Prot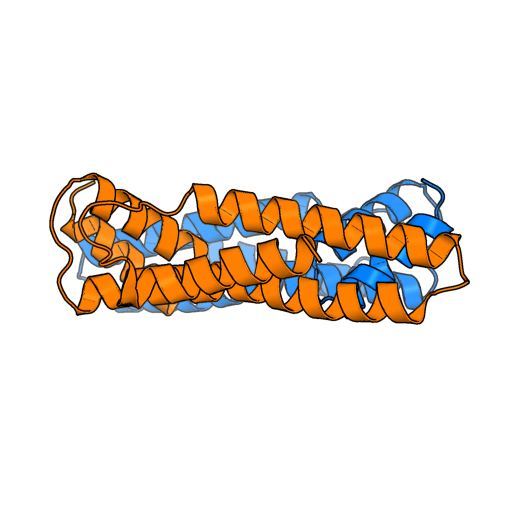ein AF-0000000074189944 (afdb_homodimer)

pLDDT: mean 78.41, std 18.71, range [34.94, 97.12]

Structure (mmCIF, N/CA/C/O backbone):
data_AF-0000000074189944-model_v1
#
loop_
_entity.id
_entity.type
_entity.pdbx_description
1 polymer '14-3-3 domain-containing protein'
#
loop_
_atom_site.group_PDB
_atom_site.id
_atom_site.type_symbol
_atom_site.label_atom_id
_atom_site.label_alt_id
_atom_site.label_comp_id
_atom_site.label_asym_id
_atom_site.label_entity_id
_atom_site.label_seq_id
_atom_site.pdbx_PDB_ins_code
_atom_site.Cartn_x
_atom_site.Cartn_y
_atom_site.Cartn_z
_atom_site.occupancy
_atom_site.B_iso_or_equiv
_atom_site.auth_seq_id
_atom_site.auth_comp_id
_atom_site.auth_asym_id
_atom_site.auth_atom_id
_atom_site.pdbx_PDB_model_num
ATOM 1 N N . MET A 1 1 ? -5.074 -16.016 -18.75 1 81 1 MET A N 1
ATOM 2 C CA . MET A 1 1 ? -4.105 -16.844 -18.047 1 81 1 MET A CA 1
ATOM 3 C C . MET A 1 1 ? -4.785 -18.062 -17.422 1 81 1 MET A C 1
ATOM 5 O O . MET A 1 1 ? -5.934 -17.984 -16.984 1 81 1 MET A O 1
ATOM 9 N N . ASP A 1 2 ? -4.086 -19.141 -17.578 1 89.44 2 ASP A N 1
ATOM 10 C CA . ASP A 1 2 ? -4.617 -20.375 -17.016 1 89.44 2 ASP A CA 1
ATOM 11 C C . ASP A 1 2 ? -4.648 -20.312 -15.492 1 89.44 2 ASP A C 1
ATOM 13 O O . ASP A 1 2 ? -3.855 -19.609 -14.875 1 89.44 2 ASP A O 1
ATOM 17 N N . LYS A 1 3 ? -5.664 -21.016 -14.938 1 91.19 3 LYS A N 1
ATOM 18 C CA . LYS A 1 3 ? -5.867 -21.047 -13.484 1 91.19 3 LYS A CA 1
ATOM 19 C C . LYS A 1 3 ? -4.582 -21.406 -12.758 1 91.19 3 LYS A C 1
ATOM 21 O O . LYS A 1 3 ? -4.219 -20.766 -11.766 1 91.19 3 LYS A O 1
ATOM 26 N N . ASN A 1 4 ? -3.879 -22.375 -13.258 1 91.06 4 ASN A N 1
ATOM 27 C CA . ASN A 1 4 ? -2.656 -22.828 -12.609 1 91.06 4 ASN A CA 1
ATOM 28 C C . ASN A 1 4 ? -1.574 -21.75 -12.625 1 91.06 4 ASN A C 1
ATOM 30 O O . ASN A 1 4 ? -0.845 -21.594 -11.648 1 91.06 4 ASN A O 1
ATOM 34 N N . GLU A 1 5 ? -1.488 -21.109 -13.688 1 92.88 5 GLU A N 1
ATOM 35 C CA . GLU A 1 5 ? -0.517 -20.016 -13.797 1 92.88 5 GLU A CA 1
ATOM 36 C C . GLU A 1 5 ? -0.848 -18.875 -12.836 1 92.88 5 GLU A C 1
ATOM 38 O O . GLU A 1 5 ? 0.048 -18.312 -12.211 1 92.88 5 GLU A O 1
ATOM 43 N N . LEU A 1 6 ? -2.125 -18.578 -12.688 1 94.06 6 LEU A N 1
ATOM 44 C CA . LEU A 1 6 ? -2.572 -17.516 -11.789 1 94.06 6 LEU A CA 1
ATOM 45 C C . LEU A 1 6 ? -2.27 -17.875 -10.344 1 94.06 6 LEU A C 1
ATOM 47 O O . LEU A 1 6 ? -1.829 -17.016 -9.57 1 94.06 6 LEU A O 1
ATOM 51 N N . VAL A 1 7 ? -2.461 -19.109 -10.023 1 94.38 7 VAL A N 1
ATOM 52 C CA . VAL A 1 7 ? -2.209 -19.547 -8.656 1 94.38 7 VAL A CA 1
ATOM 53 C C . VAL A 1 7 ? -0.709 -19.516 -8.375 1 94.38 7 VAL A C 1
ATOM 55 O O . VAL A 1 7 ? -0.287 -19.125 -7.285 1 94.38 7 VAL A O 1
ATOM 58 N N . GLN A 1 8 ? 0.097 -19.875 -9.328 1 94.81 8 GLN A N 1
ATOM 59 C CA . GLN A 1 8 ? 1.546 -19.828 -9.164 1 94.81 8 GLN A CA 1
ATOM 60 C C . GLN A 1 8 ? 2.037 -18.391 -9 1 94.81 8 GLN A C 1
ATOM 62 O O . GLN A 1 8 ? 2.92 -18.125 -8.18 1 94.81 8 GLN A O 1
ATOM 67 N N . LYS A 1 9 ? 1.465 -17.531 -9.75 1 95.69 9 LYS A N 1
ATOM 68 C CA . LYS A 1 9 ? 1.793 -16.109 -9.617 1 95.69 9 LYS A CA 1
ATOM 69 C C . LYS A 1 9 ? 1.406 -15.586 -8.242 1 95.69 9 LYS A C 1
ATOM 71 O O . LYS A 1 9 ? 2.139 -14.789 -7.645 1 95.69 9 LYS A O 1
ATOM 76 N N . ALA A 1 10 ? 0.268 -16.031 -7.762 1 96.31 10 ALA A N 1
ATOM 77 C CA . ALA A 1 10 ? -0.178 -15.633 -6.426 1 96.31 10 ALA A CA 1
ATOM 78 C C . ALA A 1 10 ? 0.797 -16.109 -5.355 1 96.31 10 ALA A C 1
ATOM 80 O O . ALA A 1 10 ? 1.09 -15.391 -4.402 1 96.31 10 ALA A O 1
ATOM 81 N N . LYS A 1 11 ? 1.276 -17.328 -5.527 1 96.5 11 LYS A N 1
ATOM 82 C CA . LYS A 1 11 ? 2.23 -17.875 -4.566 1 96.5 11 LYS A CA 1
ATOM 83 C C . LYS A 1 11 ? 3.541 -17.094 -4.59 1 96.5 11 LYS A C 1
ATOM 85 O O . LYS A 1 11 ? 4.152 -16.859 -3.543 1 96.5 11 LYS A O 1
ATOM 90 N N . LEU A 1 12 ? 3.986 -16.719 -5.805 1 96.25 12 LEU A N 1
ATOM 91 C CA . LEU A 1 12 ? 5.172 -15.883 -5.934 1 96.25 12 LEU A CA 1
ATOM 92 C C . LEU A 1 12 ? 4.957 -14.539 -5.25 1 96.25 12 LEU A C 1
ATOM 94 O O . LEU A 1 12 ? 5.836 -14.047 -4.535 1 96.25 12 LEU A O 1
ATOM 98 N N . ALA A 1 13 ? 3.816 -13.969 -5.422 1 97.06 13 ALA A N 1
ATOM 99 C CA . ALA A 1 13 ? 3.467 -12.703 -4.789 1 97.06 13 ALA A CA 1
ATOM 100 C C . ALA A 1 13 ? 3.445 -12.836 -3.268 1 97.06 13 ALA A C 1
ATOM 102 O O . ALA A 1 13 ? 3.803 -11.898 -2.551 1 97.06 13 ALA A O 1
ATOM 103 N N . GLU A 1 14 ? 2.988 -13.953 -2.781 1 96.56 14 GLU A N 1
ATOM 104 C CA . GLU A 1 14 ? 2.953 -14.195 -1.344 1 96.56 14 GLU A CA 1
ATOM 105 C C . GLU A 1 14 ? 4.359 -14.195 -0.748 1 96.56 14 GLU A C 1
ATOM 107 O O . GLU A 1 14 ? 4.594 -13.594 0.302 1 96.56 14 GLU A O 1
ATOM 112 N N . GLN A 1 15 ? 5.305 -14.836 -1.504 1 96.19 15 GLN A N 1
ATOM 113 C CA . GLN A 1 15 ? 6.691 -14.859 -1.052 1 96.19 15 GLN A CA 1
ATOM 114 C C . GLN A 1 15 ? 7.273 -13.445 -0.99 1 96.19 15 GLN A C 1
ATOM 116 O O . GLN A 1 15 ? 8.133 -13.164 -0.152 1 96.19 15 GLN A O 1
ATOM 121 N N . ALA A 1 16 ? 6.828 -12.633 -1.84 1 95.5 16 ALA A N 1
ATOM 122 C CA . ALA A 1 16 ? 7.309 -11.258 -1.91 1 95.5 16 ALA A CA 1
ATOM 123 C C . ALA A 1 16 ? 6.441 -10.328 -1.063 1 95.5 16 ALA A C 1
ATOM 125 O O . ALA A 1 16 ? 6.652 -9.117 -1.05 1 95.5 16 ALA A O 1
ATOM 126 N N . GLU A 1 17 ? 5.398 -10.805 -0.429 1 95.69 17 GLU A N 1
ATOM 127 C CA . GLU A 1 17 ? 4.484 -10.078 0.448 1 95.69 17 GLU A CA 1
ATOM 128 C C . GLU A 1 17 ? 3.76 -8.969 -0.305 1 95.69 17 GLU A C 1
ATOM 130 O O . GLU A 1 17 ? 3.602 -7.863 0.214 1 95.69 17 GLU A O 1
ATOM 135 N N . ARG A 1 18 ? 3.473 -9.312 -1.521 1 96 18 ARG A N 1
ATOM 136 C CA . ARG A 1 18 ? 2.67 -8.422 -2.35 1 96 18 ARG A CA 1
ATOM 137 C C . ARG A 1 18 ? 1.2 -8.828 -2.332 1 96 18 ARG A C 1
ATOM 139 O O . ARG A 1 18 ? 0.72 -9.484 -3.26 1 96 18 ARG A O 1
ATOM 146 N N . TYR A 1 19 ? 0.5 -8.305 -1.395 1 93.69 19 TYR A N 1
ATOM 147 C CA . TYR A 1 19 ? -0.831 -8.82 -1.098 1 93.69 19 TYR A CA 1
ATOM 148 C C . TYR A 1 19 ? -1.851 -8.32 -2.113 1 93.69 19 TYR A C 1
ATOM 150 O O . TYR A 1 19 ? -2.807 -9.031 -2.441 1 93.69 19 TYR A O 1
ATOM 158 N N . ASP A 1 20 ? -1.618 -7.141 -2.643 1 92.38 20 ASP A N 1
ATOM 159 C CA . ASP A 1 20 ? -2.508 -6.664 -3.695 1 92.38 20 ASP A CA 1
ATOM 160 C C . ASP A 1 20 ? -2.414 -7.547 -4.938 1 92.38 20 ASP A C 1
ATOM 162 O O . ASP A 1 20 ? -3.422 -7.801 -5.602 1 92.38 20 ASP A O 1
ATOM 166 N N . ASP A 1 21 ? -1.22 -8 -5.211 1 95.06 21 ASP A N 1
ATOM 167 C CA . ASP A 1 21 ? -1.013 -8.875 -6.363 1 95.06 21 ASP A CA 1
ATOM 168 C C . ASP A 1 21 ? -1.667 -10.234 -6.145 1 95.06 21 ASP A C 1
ATOM 170 O O . ASP A 1 21 ? -2.242 -10.812 -7.07 1 95.06 21 ASP A O 1
ATOM 174 N N . ILE A 1 22 ? -1.529 -10.68 -4.871 1 94.81 22 ILE A N 1
ATOM 175 C CA . ILE A 1 22 ? -2.182 -11.945 -4.543 1 94.81 22 ILE A CA 1
ATOM 176 C C . ILE A 1 22 ? -3.686 -11.828 -4.773 1 94.81 22 ILE A C 1
ATOM 178 O O . ILE A 1 22 ? -4.289 -12.672 -5.441 1 94.81 22 ILE A O 1
ATOM 182 N N . ALA A 1 23 ? -4.219 -10.766 -4.277 1 90.12 23 ALA A N 1
ATOM 183 C CA . ALA A 1 23 ? -5.66 -10.555 -4.375 1 90.12 23 ALA A CA 1
ATOM 184 C C . ALA A 1 23 ? -6.109 -10.492 -5.832 1 90.12 23 ALA A C 1
ATOM 186 O O . ALA A 1 23 ? -7.125 -11.094 -6.203 1 90.12 23 ALA A O 1
ATOM 187 N N . ALA A 1 24 ? -5.328 -9.766 -6.676 1 92.19 24 ALA A N 1
ATOM 188 C CA . ALA A 1 24 ? -5.68 -9.633 -8.086 1 92.19 24 ALA A CA 1
ATOM 189 C C . ALA A 1 24 ? -5.648 -10.992 -8.789 1 92.19 24 ALA A C 1
ATOM 191 O O . ALA A 1 24 ? -6.551 -11.32 -9.562 1 92.19 24 ALA A O 1
ATOM 192 N N . CYS A 1 25 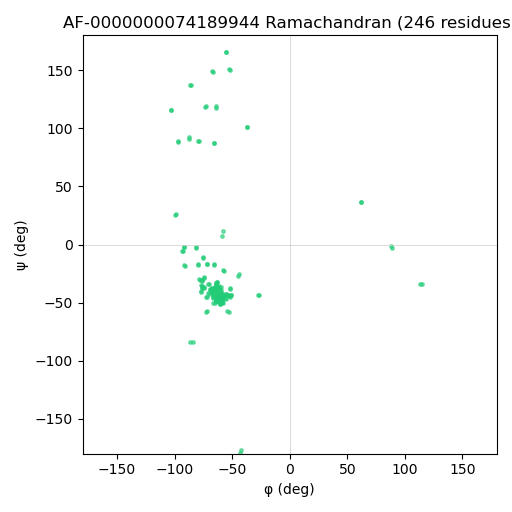? -4.594 -11.797 -8.531 1 93.12 25 CYS A N 1
ATOM 193 C CA . CYS A 1 25 ? -4.465 -13.117 -9.148 1 93.12 25 CYS A CA 1
ATOM 194 C C . CYS A 1 25 ? -5.602 -14.031 -8.719 1 93.12 25 CYS A C 1
ATOM 196 O O . CYS A 1 25 ? -6.234 -14.68 -9.555 1 93.12 25 CYS A O 1
ATOM 198 N N . MET A 1 26 ? -5.887 -14.016 -7.395 1 90.06 26 MET A N 1
ATOM 199 C CA . MET A 1 26 ? -6.887 -14.938 -6.859 1 90.06 26 MET A CA 1
ATOM 200 C C . MET A 1 26 ? -8.297 -14.484 -7.227 1 90.06 26 MET A C 1
ATOM 202 O O . MET A 1 26 ? -9.195 -15.312 -7.398 1 90.06 26 MET A O 1
ATOM 206 N N . LYS A 1 27 ? -8.445 -13.227 -7.387 1 86.94 27 LYS A N 1
ATOM 207 C CA . LYS A 1 27 ? -9.711 -12.727 -7.914 1 86.94 27 LYS A CA 1
ATOM 208 C C . LYS A 1 27 ? -9.969 -13.266 -9.32 1 86.94 27 LYS A C 1
ATOM 210 O O . LYS A 1 27 ? -11.086 -13.695 -9.633 1 86.94 27 LYS A O 1
ATOM 215 N N . SER A 1 28 ? -8.961 -13.188 -10.117 1 90.38 28 SER A N 1
ATOM 216 C CA . SER A 1 28 ? -9.07 -13.695 -11.484 1 90.38 28 SER A CA 1
ATOM 217 C C . SER A 1 28 ? -9.391 -15.188 -11.484 1 90.38 28 SER A C 1
ATOM 219 O O . SER A 1 28 ? -10.172 -15.656 -12.312 1 90.38 28 SER A O 1
ATOM 221 N N . VAL A 1 29 ? -8.797 -15.93 -10.578 1 89.56 29 VAL A N 1
ATOM 222 C CA . VAL A 1 29 ? -9.047 -17.359 -10.453 1 89.56 29 VAL A CA 1
ATOM 223 C C . VAL A 1 29 ? -10.523 -17.594 -10.117 1 89.56 29 VAL A C 1
ATOM 225 O O . VAL A 1 29 ? -11.172 -18.453 -10.711 1 89.56 29 VAL A O 1
ATOM 228 N N . THR A 1 30 ? -11.008 -16.906 -9.203 1 85.69 30 THR A N 1
ATOM 229 C CA . THR A 1 30 ? -12.391 -17.078 -8.773 1 85.69 30 THR A CA 1
ATOM 230 C C . THR A 1 30 ? -13.359 -16.719 -9.898 1 85.69 30 THR A C 1
ATOM 232 O O . THR A 1 30 ? -14.43 -17.312 -10.023 1 85.69 30 THR A O 1
ATOM 235 N N . GLU A 1 31 ? -12.969 -15.766 -10.703 1 83.94 31 GLU A N 1
ATOM 236 C CA . GLU A 1 31 ? -13.828 -15.312 -11.789 1 83.94 31 GLU A CA 1
ATOM 237 C C . GLU A 1 31 ? -13.914 -16.359 -12.898 1 83.94 31 GLU A C 1
ATOM 239 O O . GLU A 1 31 ? -14.836 -16.328 -13.711 1 83.94 31 GLU A O 1
ATOM 244 N N . GLN A 1 32 ? -13.023 -17.25 -12.883 1 84.56 32 GLN A N 1
ATOM 245 C CA . GLN A 1 32 ? -13.055 -18.312 -13.875 1 84.56 32 GLN A CA 1
ATOM 246 C C . GLN A 1 32 ? -14.031 -19.406 -13.469 1 84.56 32 GLN A C 1
ATOM 248 O O . GLN A 1 32 ? -14.344 -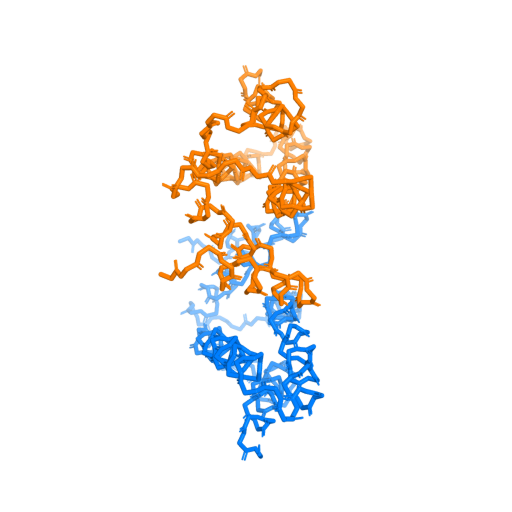20.297 -14.258 1 84.56 32 GLN A O 1
ATOM 253 N N . GLY A 1 33 ? -14.664 -19.344 -12.344 1 75.56 33 GLY A N 1
ATOM 254 C CA . GLY A 1 33 ? -15.773 -20.203 -11.961 1 75.56 33 GLY A CA 1
ATOM 255 C C . GLY A 1 33 ? -15.336 -21.484 -11.266 1 75.56 33 GLY A C 1
ATOM 256 O O . GLY A 1 33 ? -16.172 -22.312 -10.914 1 75.56 33 GLY A O 1
ATOM 257 N N . ALA A 1 34 ? -14.141 -21.781 -11.109 1 68.94 34 ALA A N 1
ATOM 258 C CA . ALA A 1 34 ? -13.742 -23.047 -10.492 1 68.94 34 ALA A CA 1
ATOM 259 C C . ALA A 1 34 ? -13.703 -22.922 -8.977 1 68.94 34 ALA A C 1
ATOM 261 O O . ALA A 1 34 ? -13.469 -21.844 -8.43 1 68.94 34 ALA A O 1
ATOM 262 N N . GLY A 1 35 ? -14.203 -23.922 -8.305 1 75.06 35 GLY A N 1
ATOM 263 C CA . GLY A 1 35 ? -14.008 -23.984 -6.863 1 75.06 35 GLY A CA 1
ATOM 264 C C . GLY A 1 35 ? -12.547 -23.859 -6.457 1 75.06 35 GLY A C 1
ATOM 265 O O . GLY A 1 35 ? -11.648 -24.125 -7.258 1 75.06 35 GLY A O 1
ATOM 266 N N . LEU A 1 36 ? -12.422 -23.312 -5.273 1 82.12 36 LEU A N 1
ATOM 267 C CA . LEU A 1 36 ? -11.062 -23.141 -4.777 1 82.12 36 LEU A CA 1
ATOM 268 C C . LEU A 1 36 ? -10.727 -24.203 -3.73 1 82.12 36 LEU A C 1
ATOM 270 O O . LEU A 1 36 ? -11.398 -24.297 -2.701 1 82.12 36 LEU A O 1
ATOM 274 N N . PRO A 1 37 ? -9.758 -25.047 -4.055 1 86.19 37 PRO A N 1
ATOM 275 C CA . PRO A 1 37 ? -9.266 -25.906 -2.98 1 86.19 37 PRO A CA 1
ATOM 276 C C . PRO A 1 37 ? -8.797 -25.125 -1.757 1 86.19 37 PRO A C 1
ATOM 278 O O . PRO A 1 37 ? -8.609 -23.906 -1.834 1 86.19 37 PRO A O 1
ATOM 281 N N . ASN A 1 38 ? -8.609 -25.828 -0.6 1 82.5 38 ASN A N 1
ATOM 282 C CA . ASN A 1 38 ? -8.305 -25.203 0.684 1 82.5 38 ASN A CA 1
ATOM 283 C C . ASN A 1 38 ? -7.09 -24.281 0.587 1 82.5 38 ASN A C 1
ATOM 285 O O . ASN A 1 38 ? -7.109 -23.172 1.104 1 82.5 38 ASN A O 1
ATOM 289 N N . GLU A 1 39 ? -6.047 -24.703 -0.08 1 86.5 39 GLU A N 1
ATOM 290 C CA . GLU A 1 39 ? -4.82 -23.922 -0.176 1 86.5 39 GLU A CA 1
ATOM 291 C C . GLU A 1 39 ? -5.059 -22.609 -0.922 1 86.5 39 GLU A C 1
ATOM 293 O O . GLU A 1 39 ? -4.527 -21.562 -0.541 1 86.5 39 GLU A O 1
ATOM 298 N N . GLU A 1 40 ? -5.902 -22.656 -1.922 1 85.5 40 GLU A N 1
ATOM 299 C CA . GLU A 1 40 ? -6.227 -21.469 -2.701 1 85.5 40 GLU A CA 1
ATOM 300 C C . GLU A 1 40 ? -7.156 -20.531 -1.928 1 85.5 40 GLU A C 1
ATOM 302 O O . GLU A 1 40 ? -7.031 -19.312 -2.012 1 85.5 40 GLU A O 1
ATOM 307 N N . ARG A 1 41 ? -8.031 -21.141 -1.204 1 82.44 41 ARG A N 1
ATOM 308 C CA . ARG A 1 41 ? -8.906 -20.344 -0.345 1 82.44 41 ARG A CA 1
ATOM 309 C C . ARG A 1 41 ? -8.102 -19.578 0.695 1 82.44 41 ARG A C 1
ATOM 311 O O . ARG A 1 41 ? -8.406 -18.422 0.989 1 82.44 41 ARG A O 1
ATOM 318 N N . ASN A 1 42 ? -7.168 -20.297 1.189 1 84.38 42 ASN A N 1
ATOM 319 C CA . ASN A 1 42 ? -6.309 -19.656 2.182 1 84.38 42 ASN A CA 1
ATOM 320 C C . ASN A 1 42 ? -5.527 -18.5 1.582 1 84.38 42 ASN A C 1
ATOM 322 O O . ASN A 1 42 ? -5.355 -17.453 2.229 1 84.38 42 ASN A O 1
ATOM 326 N N . LEU A 1 43 ? -5.062 -18.625 0.305 1 86.69 43 LEU A N 1
ATOM 327 C CA . LEU A 1 43 ? -4.332 -17.562 -0.377 1 86.69 43 LEU A CA 1
ATOM 328 C C . LEU A 1 43 ? -5.223 -16.328 -0.577 1 86.69 43 LEU A C 1
ATOM 330 O O . LEU A 1 43 ? -4.789 -15.203 -0.341 1 86.69 43 LEU A O 1
ATOM 334 N N . LEU A 1 44 ? -6.395 -16.625 -0.956 1 84.56 44 LEU A N 1
ATOM 335 C CA . LEU A 1 44 ? -7.352 -15.539 -1.155 1 84.56 44 LEU A CA 1
ATOM 336 C C . LEU A 1 44 ? -7.637 -14.812 0.157 1 84.56 44 LEU A C 1
ATOM 338 O O . LEU A 1 44 ? -7.625 -13.586 0.206 1 84.56 44 LEU A O 1
ATOM 342 N N . SER A 1 45 ? -7.805 -15.547 1.213 1 81.94 45 SER A N 1
ATOM 343 C CA . SER A 1 45 ? -8.102 -14.992 2.527 1 81.94 45 SER A CA 1
ATOM 344 C C . SER A 1 45 ? -6.938 -14.156 3.049 1 81.94 45 SER A C 1
ATOM 346 O O . SER A 1 45 ? -7.141 -13.055 3.568 1 81.94 45 SER A O 1
ATOM 348 N N . VAL A 1 46 ? -5.758 -14.68 2.895 1 85.94 46 VAL A N 1
ATOM 349 C CA . VAL A 1 46 ? -4.562 -13.984 3.363 1 85.94 46 VAL A CA 1
ATOM 350 C C . VAL A 1 46 ? -4.414 -12.656 2.621 1 85.94 46 VAL A C 1
ATOM 352 O O . VAL A 1 46 ? -4.109 -11.625 3.229 1 85.94 46 VAL A O 1
ATOM 355 N N . ALA A 1 47 ? -4.617 -12.688 1.352 1 88.31 47 ALA A N 1
ATOM 356 C CA . ALA A 1 47 ? -4.477 -11.477 0.539 1 88.31 47 ALA A CA 1
ATOM 357 C C . ALA A 1 47 ? -5.422 -10.383 1.016 1 88.31 47 ALA A C 1
ATOM 359 O O . ALA A 1 47 ? -4.996 -9.258 1.294 1 88.31 47 ALA A O 1
ATOM 360 N N . TYR A 1 48 ? -6.652 -10.719 1.187 1 82.38 48 TYR A N 1
ATOM 361 C CA . TYR A 1 48 ? -7.641 -9.688 1.499 1 82.38 48 TYR A CA 1
ATOM 362 C C . TYR A 1 48 ? -7.527 -9.25 2.953 1 82.38 48 TYR A C 1
ATOM 364 O O . TYR A 1 48 ? -7.77 -8.086 3.275 1 82.38 48 TYR A O 1
ATOM 372 N N . LYS A 1 49 ? -7.121 -10.117 3.871 1 82.12 49 LYS A N 1
ATOM 373 C CA . LYS A 1 49 ? -6.859 -9.734 5.258 1 82.12 49 LYS A CA 1
ATOM 374 C C . LYS A 1 49 ? -5.793 -8.648 5.332 1 82.12 49 LYS A C 1
ATOM 376 O O . LYS A 1 49 ? -5.957 -7.66 6.051 1 82.12 49 LYS A O 1
ATOM 381 N N . ASN A 1 50 ? -4.758 -8.836 4.57 1 85.25 50 ASN A N 1
ATOM 382 C CA . ASN A 1 50 ? -3.65 -7.883 4.605 1 85.25 50 ASN A CA 1
ATOM 383 C C . ASN A 1 50 ? -3.992 -6.598 3.857 1 85.25 50 ASN A C 1
ATOM 385 O O . ASN A 1 50 ? -3.625 -5.504 4.297 1 85.25 50 ASN A O 1
ATOM 389 N N . VAL A 1 51 ? -4.707 -6.75 2.799 1 86.06 51 VAL A N 1
ATOM 390 C CA . VAL A 1 51 ? -5.062 -5.586 1.991 1 86.06 51 VAL A CA 1
ATOM 391 C C . VAL A 1 51 ? -5.953 -4.648 2.801 1 86.06 51 VAL A C 1
ATOM 393 O O . VAL A 1 51 ? -5.809 -3.424 2.723 1 86.06 51 VAL A O 1
ATOM 396 N N . VAL A 1 52 ? -6.84 -5.219 3.621 1 81.19 52 VAL A N 1
ATOM 397 C CA . VAL A 1 52 ? -7.777 -4.387 4.367 1 81.19 52 VAL A CA 1
ATOM 398 C C . VAL A 1 52 ? -7.188 -4.039 5.73 1 81.19 52 VAL A C 1
ATOM 400 O O . VAL A 1 52 ? -7.633 -3.092 6.387 1 81.19 52 VAL A O 1
ATOM 403 N N . GLY A 1 53 ? -6.203 -4.785 6.109 1 84.25 53 GLY A N 1
ATOM 404 C CA . GLY A 1 53 ? -5.66 -4.637 7.449 1 84.25 53 GLY A CA 1
ATOM 405 C C . GLY A 1 53 ? -5.098 -3.252 7.715 1 84.25 53 GLY A C 1
ATOM 406 O O . GLY A 1 53 ? -5.391 -2.645 8.742 1 84.25 53 GLY A O 1
ATOM 407 N N . ALA A 1 54 ? -4.234 -2.771 6.816 1 87.19 54 ALA A N 1
ATOM 408 C CA . ALA A 1 54 ? -3.592 -1.475 7.02 1 87.19 54 ALA A CA 1
ATOM 409 C C . ALA A 1 54 ? -4.625 -0.352 7.059 1 87.19 54 ALA A C 1
ATOM 411 O O . ALA A 1 54 ? -4.621 0.471 7.977 1 87.19 54 ALA A O 1
ATOM 412 N N . PRO A 1 55 ? -5.527 -0.361 6.113 1 86.31 55 PRO A N 1
ATOM 413 C CA . PRO A 1 55 ? -6.566 0.67 6.184 1 86.31 55 PRO A CA 1
ATOM 414 C C . PRO A 1 55 ? -7.422 0.562 7.441 1 86.31 55 PRO A C 1
ATOM 416 O O . PRO A 1 55 ? -7.836 1.581 8 1 86.31 55 PRO A O 1
ATOM 419 N N . ARG A 1 56 ? -7.719 -0.602 7.895 1 83.12 56 ARG A N 1
ATOM 420 C CA . ARG A 1 56 ? -8.5 -0.785 9.109 1 83.12 56 ARG A CA 1
ATOM 421 C C . ARG A 1 56 ? -7.762 -0.221 10.32 1 83.12 56 ARG A C 1
ATOM 423 O O . ARG A 1 56 ? -8.359 0.44 11.172 1 83.12 56 ARG A O 1
ATOM 430 N N . SER A 1 57 ? -6.559 -0.54 10.367 1 87.06 57 SER A N 1
ATOM 431 C CA . SER A 1 57 ? -5.754 -0.013 11.461 1 87.06 57 SER A CA 1
ATOM 432 C C . SER A 1 57 ? -5.699 1.511 11.43 1 87.06 57 SER A C 1
ATOM 434 O O . SER A 1 57 ? -5.824 2.166 12.461 1 87.06 57 SER A O 1
ATOM 436 N N . SER A 1 58 ? -5.496 2.051 10.25 1 90.31 58 SER A N 1
ATOM 437 C CA . SER A 1 58 ? -5.488 3.5 10.094 1 90.31 58 SER A CA 1
ATOM 438 C C . SER A 1 58 ? -6.812 4.113 10.539 1 90.31 58 SER A C 1
ATOM 440 O O . SER A 1 58 ? -6.832 5.16 11.188 1 90.31 58 SER A O 1
ATOM 442 N N . TRP A 1 59 ? -7.875 3.473 10.188 1 87.88 59 TRP A N 1
ATOM 443 C CA . TRP A 1 59 ? -9.211 3.947 10.523 1 87.88 59 TRP A CA 1
ATOM 444 C C . TRP A 1 59 ? -9.383 4.039 12.039 1 87.88 59 TRP A C 1
ATOM 446 O O . TRP A 1 59 ? -9.906 5.035 12.547 1 87.88 59 TRP A O 1
ATOM 456 N N . ARG A 1 60 ? -8.945 3.047 12.734 1 87.75 60 ARG A N 1
ATOM 457 C CA . ARG A 1 60 ? -9.07 3.027 14.188 1 87.75 60 ARG A CA 1
ATOM 458 C C . ARG A 1 60 ? -8.258 4.156 14.82 1 87.75 60 ARG A C 1
ATOM 460 O O . ARG A 1 60 ? -8.75 4.848 15.719 1 87.75 60 ARG A O 1
ATOM 467 N N . VAL A 1 61 ? -7.074 4.359 14.344 1 92.75 61 VAL A N 1
ATOM 468 C CA . VAL A 1 61 ? -6.199 5.395 14.883 1 92.75 61 VAL A CA 1
ATOM 469 C C . VAL A 1 61 ? -6.82 6.77 14.641 1 92.75 61 VAL A C 1
ATOM 471 O O . VAL A 1 61 ? -6.949 7.57 15.57 1 92.75 61 VAL A O 1
ATOM 474 N N . VAL A 1 62 ? -7.277 7.023 13.438 1 93 62 VAL A N 1
ATOM 475 C CA . VAL A 1 62 ? -7.816 8.328 13.07 1 93 62 VAL A CA 1
ATOM 476 C C . VAL A 1 62 ? -9.125 8.578 13.82 1 93 62 VAL A C 1
ATOM 478 O O . VAL A 1 62 ? -9.414 9.711 14.219 1 93 62 VAL A O 1
ATOM 481 N N . SER A 1 63 ? -9.883 7.539 13.969 1 87.81 63 SER A N 1
ATOM 482 C CA . SER A 1 63 ? -11.125 7.66 14.727 1 87.81 63 SER A CA 1
ATOM 483 C C . SER A 1 63 ? -10.859 8.094 16.156 1 87.81 63 SER A C 1
ATOM 485 O O . SER A 1 63 ? -11.562 8.945 16.703 1 87.81 63 SER A O 1
ATOM 487 N N . ARG A 1 64 ? -9.828 7.527 16.734 1 92.56 64 ARG A N 1
ATOM 488 C CA . ARG A 1 64 ? -9.453 7.902 18.094 1 92.56 64 ARG A CA 1
ATOM 489 C C . ARG A 1 64 ? -9 9.359 18.156 1 92.56 64 ARG A C 1
ATOM 491 O O . ARG A 1 64 ? -9.383 10.094 19.062 1 92.56 64 ARG A O 1
ATOM 498 N N . ILE A 1 65 ? -8.273 9.859 17.219 1 95.31 65 ILE A N 1
ATOM 499 C CA . ILE A 1 65 ? -7.789 11.234 17.156 1 95.31 65 ILE A CA 1
ATOM 500 C C . ILE A 1 65 ? -8.969 12.188 16.969 1 95.31 65 ILE A C 1
ATOM 502 O O . ILE A 1 65 ? -9.031 13.242 17.609 1 95.31 65 ILE A O 1
ATOM 506 N N . GLU A 1 66 ? -9.859 11.828 16.062 1 92.69 66 GLU A N 1
ATOM 507 C CA . GLU A 1 66 ? -11.055 12.633 15.812 1 92.69 66 GLU A CA 1
ATOM 508 C C . GLU A 1 66 ? -11.844 12.859 17.094 1 92.69 66 GLU A C 1
ATOM 510 O O . GLU A 1 66 ? -12.297 13.969 17.375 1 92.69 66 GLU A O 1
ATOM 515 N N . GLN A 1 67 ? -11.961 11.805 17.875 1 91.88 67 GLN A N 1
ATOM 516 C CA . GLN A 1 67 ? -12.719 11.867 19.109 1 91.88 67 GLN A CA 1
ATOM 517 C C . GLN A 1 67 ? -11.992 12.711 20.156 1 91.88 67 GLN A C 1
ATOM 519 O O . GLN A 1 67 ? -12.625 13.438 20.922 1 91.88 67 GLN A O 1
ATOM 524 N N . LYS A 1 68 ? -10.664 12.688 20.188 1 93.62 68 LYS A N 1
ATOM 525 C CA . LYS A 1 68 ? -9.859 13.398 21.188 1 93.62 68 LYS A CA 1
ATOM 526 C C . LYS A 1 68 ? -9.734 14.875 20.828 1 93.62 68 LYS A C 1
ATOM 528 O O . LYS A 1 68 ? -9.352 15.688 21.688 1 93.62 68 LYS A O 1
ATOM 533 N N . THR A 1 69 ? -10.008 15.234 19.625 1 91.5 69 THR A N 1
ATOM 534 C CA . THR A 1 69 ? -9.836 16.609 19.203 1 91.5 69 THR A CA 1
ATOM 535 C C . THR A 1 69 ? -11.164 17.359 19.219 1 91.5 69 THR A C 1
ATOM 537 O O . THR A 1 69 ? -11.336 18.359 18.531 1 91.5 69 THR A O 1
ATOM 540 N N . GLU A 1 70 ? -12 16.828 20.078 1 84.94 70 GLU A N 1
ATOM 541 C CA . GLU A 1 70 ? -13.258 17.547 20.266 1 84.94 70 GLU A CA 1
ATOM 542 C C . GLU A 1 70 ? -13.023 18.938 20.859 1 84.94 70 GLU A C 1
ATOM 544 O O . GLU A 1 70 ? -12.344 19.078 21.875 1 84.94 70 GLU A O 1
ATOM 549 N N . GLY A 1 71 ? -13.344 19.922 20.188 1 88.38 71 GLY A N 1
ATOM 550 C CA . GLY A 1 71 ? -13.109 21.281 20.641 1 88.38 71 GLY A CA 1
ATOM 551 C C . GLY A 1 71 ? -12.125 22.031 19.766 1 88.38 71 GLY A C 1
ATOM 552 O O . GLY A 1 71 ? -12.102 23.266 19.75 1 88.38 71 GLY A O 1
ATOM 553 N N . ALA A 1 72 ? -11.117 21.328 19.219 1 89 72 ALA A N 1
ATOM 554 C CA . ALA A 1 72 ? -10.211 21.906 18.234 1 89 72 ALA A CA 1
ATOM 555 C C . ALA A 1 72 ? -10.758 21.75 16.812 1 89 72 ALA A C 1
ATOM 557 O O . ALA A 1 72 ? -10.453 20.766 16.141 1 89 72 ALA A O 1
ATOM 558 N N . GLU A 1 73 ? -11.461 22.703 16.422 1 90.31 73 GLU A N 1
ATOM 559 C CA . GLU A 1 73 ? -12.305 22.594 15.227 1 90.31 73 GLU A CA 1
ATOM 560 C C . GLU A 1 73 ? -11.477 22.234 14 1 90.31 73 GLU A C 1
ATOM 562 O O . GLU A 1 73 ? -11.805 21.281 13.289 1 90.31 73 GLU A O 1
ATOM 567 N N . GLU A 1 74 ? -10.344 22.969 13.836 1 90.19 74 GLU A N 1
ATOM 568 C CA . GLU A 1 74 ? -9.555 22.734 12.633 1 90.19 74 GLU A CA 1
ATOM 569 C C . GLU A 1 74 ? -8.945 21.344 12.617 1 90.19 74 GLU A C 1
ATOM 571 O O . GLU A 1 74 ? -9.016 20.641 11.609 1 90.19 74 GLU A O 1
ATOM 576 N N . LYS A 1 75 ? -8.414 20.922 13.781 1 90.5 75 LYS A N 1
ATOM 577 C CA . LYS A 1 75 ? -7.805 19.594 13.898 1 90.5 75 LYS A CA 1
ATOM 578 C C . LYS A 1 75 ? -8.859 18.5 13.781 1 90.5 75 LYS A C 1
ATOM 580 O O . LYS A 1 75 ? -8.609 17.453 13.172 1 90.5 75 LYS A O 1
ATOM 585 N N . GLN A 1 76 ? -9.992 18.719 14.344 1 94.06 76 GLN A N 1
ATOM 586 C CA . GLN A 1 76 ? -11.062 17.734 14.289 1 94.06 76 GLN A CA 1
ATOM 587 C C . GLN A 1 76 ? -11.57 17.562 12.859 1 94.06 76 GLN A C 1
ATOM 589 O O . GLN A 1 76 ? -11.852 16.438 12.43 1 94.06 76 GLN A O 1
ATOM 594 N N . GLN A 1 77 ? -11.711 18.609 12.164 1 93.81 77 GLN A N 1
ATOM 595 C CA . GLN A 1 77 ? -12.164 18.547 10.773 1 93.81 77 GLN A CA 1
ATOM 596 C C . GLN A 1 77 ? -11.18 17.781 9.906 1 93.81 77 GLN A C 1
ATOM 598 O O . GLN A 1 77 ? -11.586 17 9.039 1 93.81 77 GLN A O 1
ATOM 603 N N . MET A 1 78 ? -9.898 17.938 10.164 1 93.38 78 MET A N 1
ATOM 604 C CA . MET A 1 78 ? -8.867 17.234 9.414 1 93.38 78 MET A CA 1
ATOM 605 C C . MET A 1 78 ? -8.938 15.727 9.672 1 93.38 78 MET A C 1
ATOM 607 O O . MET A 1 78 ? -8.82 14.922 8.75 1 93.38 78 MET A O 1
ATOM 611 N N . ALA A 1 79 ? -9.141 15.414 10.922 1 94.19 79 ALA A N 1
ATOM 612 C CA . ALA A 1 79 ? -9.258 14.008 11.297 1 94.19 79 ALA A CA 1
ATOM 613 C C . ALA A 1 79 ? -10.508 13.383 10.68 1 94.19 79 ALA A C 1
ATOM 615 O O . ALA A 1 79 ? -10.469 12.25 10.195 1 94.19 79 ALA A O 1
ATOM 616 N N . GLN A 1 80 ? -11.586 14.102 10.656 1 92.5 80 GLN A N 1
ATOM 617 C CA . GLN A 1 80 ? -12.836 13.625 10.062 1 92.5 80 GLN A CA 1
ATOM 618 C C . GLN A 1 80 ? -12.672 13.367 8.57 1 92.5 80 GLN A C 1
ATOM 620 O O . GLN A 1 80 ? -13.125 12.336 8.062 1 92.5 80 GLN A O 1
ATOM 625 N N . GLU A 1 81 ? -12.078 14.258 7.926 1 93.25 81 GLU A N 1
ATOM 626 C CA . GLU A 1 81 ? -11.844 14.102 6.492 1 93.25 81 GLU A CA 1
ATOM 627 C C . GLU A 1 81 ? -10.969 12.883 6.211 1 93.25 81 GLU A C 1
ATOM 629 O O . GLU A 1 81 ? -11.219 12.141 5.258 1 93.25 81 GLU A O 1
ATOM 634 N N . SER A 1 82 ? -9.977 12.781 7.016 1 93.38 82 SER A N 1
ATOM 635 C CA . SER A 1 82 ? -9.094 11.625 6.863 1 93.38 82 SER A CA 1
ATOM 636 C C . SER A 1 82 ? -9.844 10.32 7.094 1 93.38 82 SER A C 1
ATOM 638 O O . SER A 1 82 ? -9.688 9.367 6.332 1 93.38 82 SER A O 1
ATOM 640 N N . ARG A 1 83 ? -10.641 10.281 8.148 1 88.94 83 ARG A N 1
ATOM 641 C CA . ARG A 1 83 ? -11.438 9.102 8.453 1 88.94 83 ARG A CA 1
ATOM 642 C C . ARG A 1 83 ? -12.359 8.742 7.293 1 88.94 83 ARG A C 1
ATOM 644 O O . ARG A 1 83 ? -12.453 7.574 6.91 1 88.94 83 ARG A O 1
ATOM 651 N N . GLU A 1 84 ? -13.016 9.711 6.711 1 87.25 84 GLU A N 1
ATOM 652 C CA . GLU A 1 84 ? -13.938 9.5 5.602 1 87.25 84 GLU A CA 1
ATOM 653 C C . GLU A 1 84 ? -13.211 8.969 4.371 1 87.25 84 GLU A C 1
ATOM 655 O O . GLU A 1 84 ? -13.727 8.109 3.658 1 87.25 84 GLU A O 1
ATOM 660 N N . ASN A 1 85 ? -12.023 9.477 4.148 1 89.94 85 ASN A N 1
ATOM 661 C CA . ASN A 1 85 ? -11.227 9 3.018 1 89.94 85 ASN A CA 1
ATOM 662 C C . ASN A 1 85 ? -10.828 7.539 3.188 1 89.94 85 ASN A C 1
ATOM 664 O O . ASN A 1 85 ? -10.898 6.758 2.238 1 89.94 85 ASN A O 1
ATOM 668 N N . ILE A 1 86 ? -10.438 7.238 4.363 1 87.94 86 ILE A N 1
ATOM 669 C CA . ILE A 1 86 ? -10.039 5.863 4.648 1 87.94 86 ILE A CA 1
ATOM 670 C C . ILE A 1 86 ? -11.242 4.934 4.504 1 87.94 86 ILE A C 1
ATOM 672 O O . ILE A 1 86 ? -11.117 3.83 3.971 1 87.94 86 ILE A O 1
ATOM 676 N N . GLU A 1 87 ? -12.383 5.379 4.922 1 82.69 87 GLU A N 1
ATOM 677 C CA . GLU A 1 87 ? -13.609 4.59 4.793 1 82.69 87 GLU A CA 1
ATOM 678 C C . GLU A 1 87 ? -13.945 4.336 3.326 1 82.69 87 GLU A C 1
ATOM 680 O O . GLU A 1 87 ? -14.359 3.232 2.961 1 82.69 87 GLU A O 1
ATOM 685 N N . THR A 1 88 ? -13.82 5.367 2.578 1 84.94 88 THR A N 1
ATOM 686 C CA . THR A 1 88 ? -14.062 5.215 1.149 1 84.94 88 THR A CA 1
ATOM 687 C C . THR A 1 88 ? -13.117 4.18 0.546 1 84.94 88 THR A C 1
ATOM 689 O O . THR A 1 88 ? -13.531 3.334 -0.246 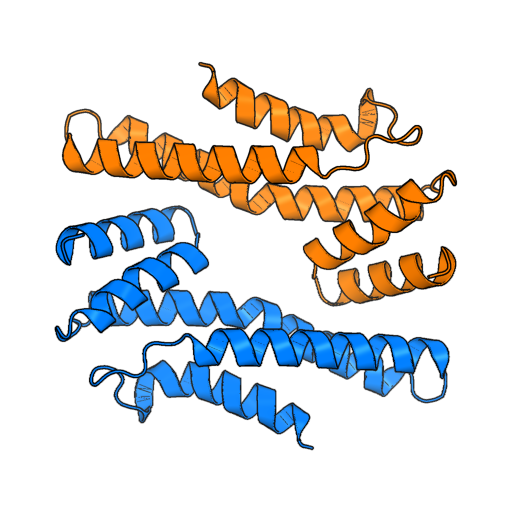1 84.94 88 THR A O 1
ATOM 692 N N . ASP A 1 89 ? -11.812 4.277 0.912 1 83.44 89 ASP A N 1
ATOM 693 C CA . ASP A 1 89 ? -10.836 3.295 0.45 1 83.44 89 ASP A CA 1
ATOM 694 C C . ASP A 1 89 ? -11.273 1.878 0.821 1 83.44 89 ASP A C 1
ATOM 696 O O . ASP A 1 89 ? -11.188 0.963 -0 1 83.44 89 ASP A O 1
ATOM 700 N N . LEU A 1 90 ? -11.688 1.702 2.061 1 80.5 90 LEU A N 1
ATOM 701 C CA . LEU A 1 90 ? -12.094 0.394 2.561 1 80.5 90 LEU A CA 1
ATOM 702 C C . LEU A 1 90 ? -13.312 -0.125 1.796 1 80.5 90 LEU A C 1
ATOM 704 O O . LEU A 1 90 ? -13.367 -1.306 1.444 1 80.5 90 LEU A O 1
ATOM 708 N N . ARG A 1 91 ? -14.242 0.743 1.564 1 76.5 91 ARG A N 1
ATOM 709 C CA . ARG A 1 91 ? -15.43 0.354 0.812 1 76.5 91 ARG A CA 1
ATOM 710 C C . ARG A 1 91 ? -15.062 -0.096 -0.598 1 76.5 91 ARG A C 1
ATOM 712 O O . ARG A 1 91 ? -15.586 -1.097 -1.093 1 76.5 91 ARG A O 1
ATOM 719 N N . ASP A 1 92 ? -14.148 0.614 -1.22 1 80.94 92 ASP A N 1
ATOM 720 C CA . ASP A 1 92 ? -13.719 0.273 -2.572 1 80.94 92 ASP A CA 1
ATOM 721 C C . ASP A 1 92 ? -13.008 -1.079 -2.602 1 80.94 92 ASP A C 1
ATOM 723 O O . ASP A 1 92 ? -13.164 -1.847 -3.553 1 80.94 92 ASP A O 1
ATOM 727 N N . LEU A 1 93 ? -12.211 -1.34 -1.594 1 76.69 93 LEU A N 1
ATOM 728 C CA . LEU A 1 93 ? -11.492 -2.607 -1.491 1 76.69 93 LEU A CA 1
ATOM 729 C C . LEU A 1 93 ? -12.469 -3.77 -1.342 1 76.69 93 LEU A C 1
ATOM 731 O O . LEU A 1 93 ? -12.25 -4.844 -1.906 1 76.69 93 LEU A O 1
ATOM 735 N N . CYS A 1 94 ? -13.555 -3.564 -0.661 1 70.19 94 CYS A N 1
ATOM 736 C CA . CYS A 1 94 ? -14.547 -4.613 -0.413 1 70.19 94 CYS A CA 1
ATOM 737 C C . CYS A 1 94 ? -15.391 -4.863 -1.652 1 70.19 94 CYS A C 1
ATOM 739 O O . CYS A 1 94 ? -15.828 -5.992 -1.892 1 70.19 94 CYS A O 1
ATOM 741 N N . ASN A 1 95 ? -15.648 -3.834 -2.342 1 72.06 95 ASN A N 1
ATOM 742 C CA . ASN A 1 95 ? -16.453 -3.982 -3.549 1 72.06 95 ASN A CA 1
ATOM 743 C C . ASN A 1 95 ? -15.727 -4.805 -4.609 1 72.06 95 ASN A C 1
ATOM 745 O O . ASN A 1 95 ? -16.359 -5.379 -5.496 1 72.06 95 ASN A O 1
ATOM 749 N N . ASP A 1 96 ? -14.477 -4.996 -4.551 1 70.81 96 ASP A N 1
ATOM 750 C CA . ASP A 1 96 ? -13.672 -5.715 -5.535 1 70.81 96 ASP A CA 1
ATOM 751 C C . ASP A 1 96 ? -13.523 -7.188 -5.152 1 70.81 96 ASP A C 1
ATOM 753 O O . ASP A 1 96 ? -12.984 -7.98 -5.922 1 70.81 96 ASP A O 1
ATOM 757 N N . VAL A 1 97 ? -13.992 -7.539 -4.035 1 68.19 97 VAL A N 1
ATOM 758 C CA . VAL A 1 97 ? -13.859 -8.922 -3.584 1 68.19 97 VAL A CA 1
ATOM 759 C C . VAL A 1 97 ? -14.805 -9.82 -4.375 1 68.19 97 VAL A C 1
ATOM 761 O O . VAL A 1 97 ? -16 -9.516 -4.5 1 68.19 97 VAL A O 1
ATOM 764 N N . PRO A 1 98 ? -14.203 -10.797 -5.098 1 62.56 98 PRO A N 1
ATOM 765 C CA . PRO A 1 98 ? -15.07 -11.695 -5.871 1 62.56 98 PRO A CA 1
ATOM 766 C C . PRO A 1 98 ? -15.953 -12.57 -4.988 1 62.56 98 PRO A C 1
ATOM 768 O O . PRO A 1 98 ? -15.453 -13.242 -4.078 1 62.56 98 PRO A O 1
ATOM 771 N N . PHE A 1 99 ? -17.141 -12.18 -4.555 1 55.53 99 PHE A N 1
ATOM 772 C CA . PHE A 1 99 ? -18.094 -12.938 -3.74 1 55.53 99 PHE A CA 1
ATOM 773 C C . PHE A 1 99 ? -18.484 -14.227 -4.438 1 55.53 99 PHE A C 1
ATOM 775 O O . PHE A 1 99 ? -19.234 -15.039 -3.877 1 55.53 99 PHE A O 1
ATOM 782 N N . GLY A 1 100 ? -17.938 -14.578 -5.43 1 50.16 100 GLY A N 1
ATOM 783 C CA . GLY A 1 100 ? -18.516 -15.773 -6.023 1 50.16 100 GLY A CA 1
ATOM 784 C C . GLY A 1 100 ? -18.875 -16.828 -5.004 1 50.16 100 GLY A C 1
ATOM 785 O O . GLY A 1 100 ? -18.781 -16.609 -3.797 1 50.16 100 GLY A O 1
ATOM 786 N N . LYS A 1 101 ? -19.422 -18.141 -5.59 1 49.16 101 LYS A N 1
ATOM 787 C CA . LYS A 1 101 ? -19.859 -19.375 -4.941 1 49.16 101 LYS A CA 1
ATOM 788 C C . LYS A 1 101 ? -18.859 -19.797 -3.855 1 49.16 101 LYS A C 1
ATOM 790 O O . LYS A 1 101 ? -19.109 -20.75 -3.125 1 49.16 101 LYS A O 1
ATOM 795 N N . VAL A 1 102 ? -17.781 -19.438 -4.039 1 47.19 102 VAL A N 1
ATOM 796 C CA . VAL A 1 102 ? -16.781 -20.109 -3.217 1 47.19 102 VAL A CA 1
ATOM 797 C C . VAL A 1 102 ? -16.922 -19.688 -1.76 1 47.19 102 VAL A C 1
ATOM 799 O O . VAL A 1 102 ? -16.5 -20.391 -0.847 1 47.19 102 VAL A O 1
ATOM 802 N N . PHE A 1 103 ? -17.141 -18.344 -1.601 1 46.12 103 PHE A N 1
ATOM 803 C CA . PHE A 1 103 ? -17 -17.953 -0.201 1 46.12 103 PHE A CA 1
ATOM 804 C C . PHE A 1 103 ? -18.25 -18.312 0.589 1 46.12 103 PHE A C 1
ATOM 806 O O . PHE A 1 103 ? -19.375 -17.984 0.182 1 46.12 103 PHE A O 1
ATOM 813 N N . ASP A 1 104 ? -18.25 -19.438 1.071 1 43.78 104 ASP A N 1
ATOM 814 C CA . ASP A 1 104 ? -19.219 -19.578 2.146 1 43.78 104 ASP A CA 1
ATOM 815 C C . ASP A 1 104 ? -19.297 -18.312 2.986 1 43.78 104 ASP A C 1
ATOM 817 O O . ASP A 1 104 ? -18.297 -17.844 3.502 1 43.78 104 ASP A O 1
ATOM 821 N N . PRO A 1 105 ? -20.25 -17.484 2.809 1 42.12 105 PRO A N 1
ATOM 822 C CA . PRO A 1 105 ? -20.484 -16.266 3.582 1 42.12 105 PRO A CA 1
ATOM 823 C C . PRO A 1 105 ? -19.938 -16.344 5.004 1 42.12 105 PRO A C 1
ATOM 825 O O . PRO A 1 105 ? -19.516 -15.336 5.562 1 42.12 105 PRO A O 1
ATOM 828 N N . GLN A 1 106 ? -20.125 -17.422 5.707 1 42.34 106 GLN A N 1
ATOM 829 C CA . GLN A 1 106 ? -19.766 -17.547 7.117 1 42.34 106 GLN A CA 1
ATOM 830 C C . GLN A 1 106 ? -18.266 -17.406 7.316 1 42.34 106 GLN A C 1
ATOM 832 O O . GLN A 1 106 ? -17.812 -16.844 8.32 1 42.34 106 GLN A O 1
ATOM 837 N N . SER A 1 107 ? -17.438 -18.031 6.609 1 43.66 107 SER A N 1
ATOM 838 C CA . SER A 1 107 ? -16.016 -18.172 6.953 1 43.66 107 SER A CA 1
ATOM 839 C C . SER A 1 107 ? -15.211 -16.969 6.488 1 43.66 107 SER A C 1
ATOM 841 O O . SER A 1 107 ? -14.445 -16.391 7.262 1 43.66 107 SER A O 1
ATOM 843 N N . LEU A 1 108 ? -14.781 -16.906 5.277 1 45.31 108 LEU A N 1
ATOM 844 C CA . LEU A 1 108 ? -13.703 -16.016 4.844 1 45.31 108 LEU A CA 1
ATOM 845 C C . LEU A 1 108 ? -14.172 -14.562 4.816 1 45.31 108 LEU A C 1
ATOM 847 O O . LEU A 1 108 ? -13.469 -13.672 5.301 1 45.31 108 LEU A O 1
ATOM 851 N N . PHE A 1 109 ? -15.25 -14.391 4.016 1 44.19 109 PHE A N 1
ATOM 852 C CA . PHE A 1 109 ? -15.789 -13.062 3.752 1 44.19 109 PHE A CA 1
ATOM 853 C C . PHE A 1 109 ? -16.219 -12.383 5.047 1 44.19 109 PHE A C 1
ATOM 855 O O . PHE A 1 109 ? -16.125 -11.156 5.176 1 44.19 109 PHE A O 1
ATOM 862 N N . LEU A 1 110 ? -16.719 -13.242 5.832 1 45.78 110 LEU A N 1
ATOM 863 C CA . LEU A 1 110 ? -17.156 -12.703 7.117 1 45.78 110 LEU A CA 1
ATOM 864 C C . LEU A 1 110 ? -16.047 -11.898 7.781 1 45.78 110 LEU A C 1
ATOM 866 O O . LEU A 1 110 ? -16.297 -10.828 8.344 1 45.78 110 LEU A O 1
ATOM 870 N N . ASN A 1 111 ? -14.891 -12.469 7.742 1 46.69 111 ASN A N 1
ATOM 871 C CA . ASN A 1 111 ? -13.836 -11.656 8.352 1 46.69 111 ASN A CA 1
ATOM 872 C C . ASN A 1 111 ? -13.609 -10.359 7.582 1 46.69 111 ASN A C 1
ATOM 874 O O . ASN A 1 111 ? -13.398 -9.305 8.18 1 46.69 111 ASN A O 1
ATOM 878 N N . LEU A 1 112 ? -13.656 -10.539 6.246 1 47 112 LEU A N 1
ATOM 879 C CA . LEU A 1 112 ? -13.523 -9.328 5.438 1 47 112 LEU A CA 1
ATOM 880 C C . LEU A 1 112 ? -14.727 -8.414 5.633 1 47 112 LEU A C 1
ATOM 882 O O . LEU A 1 112 ? -14.57 -7.191 5.723 1 47 112 LEU A O 1
ATOM 886 N N . THR A 1 113 ? -15.891 -9.031 5.484 1 46.03 113 THR A N 1
ATOM 887 C CA . THR A 1 113 ? -17.141 -8.305 5.688 1 46.03 113 THR A CA 1
ATOM 888 C C . THR A 1 113 ? -17.203 -7.715 7.09 1 46.03 113 THR A C 1
ATOM 890 O O . THR A 1 113 ? -17.688 -6.598 7.281 1 46.03 113 THR A O 1
ATOM 893 N N . LEU A 1 114 ? -16.922 -8.656 7.961 1 47.22 114 LEU A N 1
ATOM 894 C CA . LEU A 1 114 ? -16.891 -8.078 9.297 1 47.22 114 LEU A CA 1
ATOM 895 C C . LEU A 1 114 ? -15.984 -6.852 9.344 1 47.22 114 LEU A C 1
ATOM 897 O O . LEU A 1 114 ? -16.281 -5.883 10.039 1 47.22 114 LEU A O 1
ATOM 901 N N . PHE A 1 115 ? -14.961 -7.031 8.609 1 46.12 115 PHE A N 1
ATOM 902 C CA . PHE A 1 115 ? -14.172 -5.809 8.469 1 46.12 115 PHE A CA 1
ATOM 903 C C . PHE A 1 115 ? -14.992 -4.715 7.793 1 46.12 115 PHE A C 1
ATOM 905 O O . PHE A 1 115 ? -14.961 -3.561 8.219 1 46.12 115 PHE A O 1
ATOM 912 N N . LYS A 1 116 ? -15.625 -5.242 6.621 1 45.53 116 LYS A N 1
ATOM 913 C CA . LYS A 1 116 ? -16.484 -4.273 5.949 1 45.53 116 LYS A CA 1
ATOM 914 C C . LYS A 1 116 ? -17.516 -3.686 6.918 1 45.53 116 LYS A C 1
ATOM 916 O O . LYS A 1 116 ? -17.719 -2.471 6.953 1 45.53 116 LYS A O 1
ATOM 921 N N . HIS A 1 117 ? -18.25 -4.676 7.461 1 46.56 117 HIS A N 1
ATOM 922 C CA . HIS A 1 117 ? -19.344 -4.215 8.305 1 46.56 117 HIS A CA 1
ATOM 923 C C . HIS A 1 117 ? -18.828 -3.479 9.531 1 46.56 117 HIS A C 1
ATOM 925 O O . HIS A 1 117 ? -19.391 -2.467 9.945 1 46.56 117 HIS A O 1
ATOM 931 N N . ARG A 1 118 ? -17.953 -4.102 10.102 1 46.84 118 ARG A N 1
ATOM 932 C CA . ARG A 1 118 ? -17.453 -3.381 11.266 1 46.84 118 ARG A CA 1
ATOM 933 C C . ARG A 1 118 ? -16.812 -2.057 10.859 1 46.84 118 ARG A C 1
ATOM 935 O O . ARG A 1 118 ? -17 -1.04 11.531 1 46.84 118 ARG A O 1
ATOM 942 N N . ALA A 1 119 ? -16.094 -2.148 9.883 1 45.06 119 ALA A N 1
ATOM 943 C CA . ALA A 1 119 ? -15.5 -0.891 9.43 1 45.06 119 ALA A CA 1
ATOM 944 C C . ALA A 1 119 ? -16.594 0.094 9 1 45.06 119 ALA A C 1
ATOM 946 O O . ALA A 1 119 ? -16.531 1.276 9.344 1 45.06 119 ALA A O 1
ATOM 947 N N . VAL A 1 120 ? -17.516 -0.413 8.273 1 44.16 120 VAL A N 1
ATOM 948 C CA . VAL A 1 120 ? -18.609 0.465 7.852 1 44.16 120 VAL A CA 1
ATOM 949 C C . VAL A 1 120 ? -19.516 0.782 9.039 1 44.16 120 VAL A C 1
ATOM 951 O O . VAL A 1 120 ? -19.953 1.92 9.195 1 44.16 120 VAL A O 1
ATOM 954 N N . ARG A 1 121 ? -19.844 -0.213 9.805 1 45.16 121 ARG A N 1
ATOM 955 C CA . ARG A 1 121 ? -20.719 0.069 10.938 1 45.16 121 ARG A CA 1
ATOM 956 C C . ARG A 1 121 ? -20.047 1.001 11.938 1 45.16 121 ARG A C 1
ATOM 958 O O . ARG A 1 121 ? -20.703 1.816 12.586 1 45.16 121 ARG A O 1
ATOM 965 N N . GLU A 1 122 ? -18.891 0.795 12.164 1 42.81 122 GLU A N 1
ATOM 966 C CA . GLU A 1 122 ? -18.266 1.808 13 1 42.81 122 GLU A CA 1
ATOM 967 C C . GLU A 1 122 ? -18.375 3.193 12.375 1 42.81 122 GLU A C 1
ATOM 969 O O . GLU A 1 122 ? -18.391 4.203 13.086 1 42.81 122 GLU A O 1
ATOM 974 N N . LEU A 1 123 ? -18.547 3.219 11.211 1 38.09 123 LEU A N 1
ATOM 975 C CA . LEU A 1 123 ? -18.828 4.484 10.547 1 38.09 123 LEU A CA 1
ATOM 976 C C . LEU A 1 123 ? -20.281 4.914 10.773 1 38.09 123 LEU A C 1
ATOM 978 O O . LEU A 1 123 ? -20.578 6.109 10.797 1 38.09 123 LEU A O 1
ATOM 982 N N . SER A 1 124 ? -21.156 4.055 10.727 1 35.19 124 SER A N 1
ATOM 983 C CA . SER A 1 124 ? -22.562 4.449 10.867 1 35.19 124 SER A CA 1
ATOM 984 C C . SER A 1 124 ? -22.891 4.781 12.32 1 35.19 124 SER A C 1
ATOM 986 O O . SER A 1 124 ? -24.031 5.16 12.633 1 35.19 124 SER A O 1
ATOM 988 N N . LYS A 1 125 ? -22.094 4.512 13.258 1 34.94 125 LYS A N 1
ATOM 989 C CA . LYS A 1 125 ? -22.531 5.027 14.555 1 34.94 125 LYS A CA 1
ATOM 990 C C . LYS A 1 125 ? -22.047 6.461 14.758 1 34.94 125 LYS A C 1
ATOM 992 O O . LYS A 1 125 ? -20.953 6.82 14.328 1 34.94 125 LYS A O 1
ATOM 997 N N . MET B 1 1 ? -4.156 24.391 -0.509 1 81.25 1 MET B N 1
ATOM 998 C CA . MET B 1 1 ? -4.027 24.234 0.937 1 81.25 1 MET B CA 1
ATOM 999 C C . MET B 1 1 ? -2.768 24.922 1.45 1 81.25 1 MET B C 1
ATOM 1001 O O . MET B 1 1 ? -1.746 24.953 0.76 1 81.25 1 MET B O 1
ATOM 1005 N N . ASP B 1 2 ? -2.994 25.562 2.557 1 89.56 2 ASP B N 1
ATOM 1006 C CA . ASP B 1 2 ? -1.854 26.266 3.15 1 89.56 2 ASP B CA 1
ATOM 1007 C C . ASP B 1 2 ? -0.811 25.266 3.654 1 89.56 2 ASP B C 1
ATOM 1009 O O . ASP B 1 2 ? -1.141 24.125 3.975 1 89.56 2 ASP B O 1
ATOM 1013 N N . LYS B 1 3 ? 0.451 25.719 3.611 1 91.25 3 LYS B N 1
ATOM 1014 C CA . LYS B 1 3 ? 1.582 24.891 4.016 1 91.25 3 LYS B CA 1
ATOM 1015 C C . LYS B 1 3 ? 1.353 24.281 5.395 1 91.25 3 LYS B C 1
ATOM 1017 O O . LYS B 1 3 ? 1.594 23.094 5.602 1 91.25 3 LYS B O 1
ATOM 1022 N N . ASN B 1 4 ? 0.853 25.062 6.312 1 91.12 4 ASN B N 1
ATOM 1023 C CA . ASN B 1 4 ? 0.64 24.594 7.676 1 91.12 4 ASN B CA 1
ATOM 1024 C C . ASN B 1 4 ? -0.419 23.5 7.734 1 91.12 4 ASN B C 1
ATOM 1026 O O . ASN B 1 4 ? -0.279 22.531 8.484 1 91.12 4 ASN B O 1
ATOM 1030 N N . GLU B 1 5 ? -1.411 23.688 6.988 1 92.94 5 GLU B N 1
ATOM 1031 C CA . GLU B 1 5 ? -2.467 22.672 6.926 1 92.94 5 GLU B CA 1
ATOM 1032 C C . GLU B 1 5 ? -1.946 21.359 6.336 1 92.94 5 GLU B C 1
ATOM 1034 O O . GLU B 1 5 ? -2.283 20.281 6.82 1 92.94 5 GLU B O 1
ATOM 1039 N N . LEU B 1 6 ? -1.117 21.453 5.328 1 94.12 6 LEU B N 1
ATOM 1040 C CA . LEU B 1 6 ? -0.544 20.281 4.68 1 94.12 6 LEU B CA 1
ATOM 1041 C C . LEU B 1 6 ? 0.365 19.531 5.641 1 94.12 6 LEU B C 1
ATOM 1043 O O . LEU B 1 6 ? 0.337 18.297 5.688 1 94.12 6 LEU B O 1
ATOM 1047 N N . VAL B 1 7 ? 1.102 20.266 6.402 1 94.38 7 VAL B N 1
ATOM 1048 C CA . VAL B 1 7 ? 2.014 19.641 7.355 1 94.38 7 VAL B CA 1
ATOM 1049 C C . VAL B 1 7 ? 1.217 18.953 8.469 1 94.38 7 VAL B C 1
ATOM 1051 O O . VAL B 1 7 ? 1.562 17.859 8.906 1 94.38 7 VAL B O 1
ATOM 1054 N N . GLN B 1 8 ? 0.144 19.562 8.898 1 94.81 8 GLN B N 1
ATOM 1055 C CA . GLN B 1 8 ? -0.704 18.969 9.922 1 94.81 8 GLN B CA 1
ATOM 1056 C C . GLN B 1 8 ? -1.369 17.688 9.414 1 94.81 8 GLN B C 1
ATOM 1058 O O . GLN B 1 8 ? -1.473 16.703 10.141 1 94.81 8 GLN B O 1
ATOM 1063 N N . LYS B 1 9 ? -1.789 17.734 8.203 1 95.75 9 LYS B N 1
ATOM 1064 C CA . LYS B 1 9 ? -2.361 16.547 7.582 1 95.75 9 LYS B CA 1
ATOM 1065 C C . LYS B 1 9 ? -1.327 15.422 7.484 1 95.75 9 LYS B C 1
ATOM 1067 O O . LYS B 1 9 ? -1.649 14.25 7.707 1 95.75 9 LYS B O 1
ATOM 1072 N N . ALA B 1 10 ? -0.114 15.789 7.156 1 96.38 10 ALA B N 1
ATOM 1073 C CA . ALA B 1 10 ? 0.969 14.812 7.086 1 96.38 10 ALA B CA 1
ATOM 1074 C C . ALA B 1 10 ? 1.215 14.172 8.453 1 96.38 10 ALA B C 1
ATOM 1076 O O . ALA B 1 10 ? 1.448 12.969 8.539 1 96.38 10 ALA B O 1
ATOM 1077 N N . LYS B 1 11 ? 1.174 15 9.484 1 96.56 11 LYS B N 1
ATOM 1078 C CA . LYS B 1 11 ? 1.379 14.477 10.836 1 96.56 11 LYS B CA 1
ATOM 1079 C C . LYS B 1 11 ? 0.256 13.523 11.234 1 96.56 11 LYS B C 1
ATOM 1081 O O . LYS B 1 11 ? 0.501 12.508 11.891 1 96.56 11 LYS B O 1
ATOM 1086 N N . LEU B 1 12 ? -0.976 13.875 10.859 1 96.25 12 LEU B N 1
ATOM 1087 C CA . LEU B 1 12 ? -2.105 12.984 11.102 1 96.25 12 LEU B CA 1
ATOM 1088 C C . LEU B 1 12 ? -1.924 11.672 10.352 1 96.25 12 LEU B C 1
ATOM 1090 O O . LEU B 1 12 ? -2.158 10.594 10.914 1 96.25 12 LEU B O 1
ATOM 1094 N N . ALA B 1 13 ? -1.489 11.734 9.156 1 97.12 13 ALA B N 1
ATOM 1095 C CA . ALA B 1 13 ? -1.228 10.547 8.344 1 97.12 13 ALA B CA 1
ATOM 1096 C C . ALA B 1 13 ? -0.128 9.688 8.969 1 97.12 13 ALA B C 1
ATOM 1098 O O . ALA B 1 13 ? -0.168 8.461 8.883 1 97.12 13 ALA B O 1
ATOM 1099 N N . GLU B 1 14 ? 0.869 10.32 9.531 1 96.62 14 GLU B N 1
ATOM 1100 C CA . GLU B 1 14 ? 1.958 9.602 10.188 1 96.62 14 GLU B CA 1
ATOM 1101 C C . GLU B 1 14 ? 1.445 8.781 11.367 1 96.62 14 GLU B C 1
ATOM 1103 O O . GLU B 1 14 ? 1.822 7.617 11.523 1 96.62 14 GLU B O 1
ATOM 1108 N N . GLN B 1 15 ? 0.507 9.406 12.141 1 96.19 15 GLN B N 1
ATOM 1109 C CA . GLN B 1 15 ? -0.081 8.695 13.266 1 96.19 15 GLN B CA 1
ATOM 1110 C C . GLN B 1 15 ? -0.868 7.473 12.805 1 96.19 15 GLN B C 1
ATOM 1112 O O . GLN B 1 15 ? -0.944 6.469 13.508 1 96.19 15 GLN B O 1
ATOM 1117 N N . ALA B 1 16 ? -1.418 7.578 11.688 1 95.38 16 ALA B N 1
ATOM 1118 C CA . ALA B 1 16 ? -2.219 6.496 11.117 1 95.38 16 ALA B CA 1
ATOM 1119 C C . ALA B 1 16 ? -1.366 5.582 10.242 1 95.38 16 ALA B C 1
ATOM 1121 O O . ALA B 1 16 ? -1.88 4.641 9.633 1 95.38 16 ALA B O 1
ATOM 1122 N N . GLU B 1 17 ? -0.095 5.844 10.047 1 95.56 17 GLU B N 1
ATOM 1123 C CA . GLU B 1 17 ? 0.875 5.066 9.281 1 95.56 17 GLU B CA 1
ATOM 1124 C C . GLU B 1 17 ? 0.475 4.984 7.812 1 95.56 17 GLU B C 1
ATOM 1126 O O . GLU B 1 17 ? 0.582 3.922 7.195 1 95.56 17 GLU B O 1
ATOM 1131 N N . ARG B 1 18 ? -0.06 6.09 7.387 1 95.88 18 ARG B N 1
ATOM 1132 C CA . ARG B 1 18 ? -0.386 6.234 5.973 1 95.88 18 ARG B CA 1
ATOM 1133 C C . ARG B 1 18 ? 0.719 6.977 5.23 1 95.88 18 ARG B C 1
ATOM 1135 O O . ARG B 1 18 ? 0.607 8.18 4.977 1 95.88 18 ARG B O 1
ATOM 1142 N N . TYR B 1 19 ? 1.651 6.23 4.754 1 93.75 19 TYR B N 1
ATOM 1143 C CA . TYR B 1 19 ? 2.891 6.836 4.277 1 93.75 19 TYR B CA 1
ATOM 1144 C C . TYR B 1 19 ? 2.705 7.445 2.893 1 93.75 19 TYR B C 1
ATOM 1146 O O . TYR B 1 19 ? 3.33 8.453 2.562 1 93.75 19 TYR B O 1
ATOM 1154 N N . ASP B 1 20 ? 1.805 6.867 2.113 1 92.44 20 ASP B N 1
ATOM 1155 C CA . ASP B 1 20 ? 1.515 7.477 0.818 1 92.44 20 ASP B CA 1
ATOM 1156 C C . ASP B 1 20 ? 0.883 8.852 0.987 1 92.44 20 ASP B C 1
ATOM 1158 O O . ASP B 1 20 ? 1.17 9.773 0.216 1 92.44 20 ASP B O 1
ATOM 1162 N N . ASP B 1 21 ? 0.064 8.969 1.992 1 95.06 21 ASP B N 1
ATOM 1163 C CA . ASP B 1 21 ? -0.584 10.25 2.266 1 95.06 21 ASP B CA 1
ATOM 1164 C C . ASP B 1 21 ? 0.425 11.281 2.758 1 95.06 21 ASP B C 1
ATOM 1166 O O . ASP B 1 21 ? 0.349 12.461 2.391 1 95.06 21 ASP B O 1
ATOM 1170 N N . ILE B 1 22 ? 1.343 10.75 3.6 1 94.81 22 ILE B N 1
ATOM 1171 C CA . ILE B 1 22 ? 2.396 11.648 4.07 1 94.81 22 ILE B CA 1
ATOM 1172 C C . ILE B 1 22 ? 3.188 12.18 2.883 1 94.81 22 ILE B C 1
ATOM 1174 O O . ILE B 1 22 ? 3.395 13.391 2.764 1 94.81 22 ILE B O 1
ATOM 1178 N N . ALA B 1 23 ? 3.539 11.289 2.025 1 90.19 23 ALA B N 1
ATOM 1179 C CA . ALA B 1 23 ? 4.352 11.664 0.871 1 90.19 23 ALA B CA 1
ATOM 1180 C C . ALA B 1 23 ? 3.629 12.68 -0.006 1 90.19 23 ALA B C 1
ATOM 1182 O O . ALA B 1 23 ? 4.23 13.656 -0.457 1 90.19 23 ALA B O 1
ATOM 1183 N N . ALA B 1 24 ? 2.307 12.453 -0.234 1 92.25 24 ALA B N 1
ATOM 1184 C CA . ALA B 1 24 ? 1.525 13.359 -1.071 1 92.25 24 ALA B CA 1
ATOM 1185 C C . ALA B 1 24 ? 1.453 14.758 -0.452 1 92.25 24 ALA B C 1
ATOM 1187 O O . ALA B 1 24 ? 1.621 15.758 -1.146 1 92.25 24 ALA B O 1
ATOM 1188 N N . CYS B 1 25 ? 1.203 14.836 0.875 1 93.19 25 CYS B N 1
ATOM 1189 C CA . CYS B 1 25 ? 1.117 16.109 1.57 1 93.19 25 CYS B CA 1
ATOM 1190 C C . CYS B 1 25 ? 2.451 16.844 1.527 1 93.19 25 CYS B C 1
ATOM 1192 O O . CYS B 1 25 ? 2.502 18.031 1.198 1 93.19 25 CYS B O 1
ATOM 1194 N N . MET B 1 26 ? 3.531 16.094 1.802 1 90.12 26 MET B N 1
ATOM 1195 C CA . MET B 1 26 ? 4.844 16.719 1.891 1 90.12 26 MET B CA 1
ATOM 1196 C C . MET B 1 26 ? 5.375 17.078 0.505 1 90.12 26 MET B C 1
ATOM 1198 O O . MET B 1 26 ? 6.105 18.047 0.347 1 90.12 26 MET B O 1
ATOM 1202 N N . LYS B 1 27 ? 4.961 16.344 -0.452 1 87.06 27 LYS B N 1
ATOM 1203 C CA . LYS B 1 27 ? 5.273 16.719 -1.826 1 87.06 27 LYS B CA 1
ATOM 1204 C C . LYS B 1 27 ? 4.648 18.062 -2.178 1 87.06 27 LYS B C 1
ATOM 1206 O O . LYS B 1 27 ? 5.305 18.922 -2.777 1 87.06 27 LYS B O 1
ATOM 1211 N N . SER B 1 28 ? 3.422 18.188 -1.834 1 90.5 28 SER B N 1
ATOM 1212 C CA . SER B 1 28 ? 2.727 19.453 -2.08 1 90.5 28 SER B CA 1
ATOM 1213 C C . SER B 1 28 ? 3.406 20.609 -1.361 1 90.5 28 SER B C 1
ATOM 1215 O O . SER B 1 28 ? 3.498 21.719 -1.901 1 90.5 28 SER B O 1
ATOM 1217 N N . VAL B 1 29 ? 3.873 20.375 -0.157 1 89.62 29 VAL B N 1
ATOM 1218 C CA . VAL B 1 29 ? 4.578 21.391 0.615 1 89.62 29 VAL B CA 1
ATOM 1219 C C . VAL B 1 29 ? 5.852 21.797 -0.121 1 89.62 29 VAL B C 1
ATOM 1221 O O . VAL B 1 29 ? 6.141 23 -0.245 1 89.62 29 VAL B O 1
ATOM 1224 N N . THR B 1 30 ? 6.574 20.906 -0.558 1 85.88 30 THR B N 1
ATOM 1225 C CA . THR B 1 30 ? 7.828 21.188 -1.244 1 85.88 30 THR B CA 1
ATOM 1226 C C . THR B 1 30 ? 7.578 21.953 -2.539 1 85.88 30 THR B C 1
ATOM 1228 O O . THR B 1 30 ? 8.391 22.781 -2.939 1 85.88 30 THR B O 1
ATOM 1231 N N . GLU B 1 31 ? 6.465 21.656 -3.156 1 84 31 GLU B N 1
ATOM 1232 C CA . GLU B 1 31 ? 6.141 22.297 -4.426 1 84 31 GLU B CA 1
ATOM 1233 C C . GLU B 1 31 ? 5.773 23.766 -4.227 1 84 31 GLU B C 1
ATOM 1235 O O . GLU B 1 31 ? 5.809 24.547 -5.176 1 84 31 GLU B O 1
ATOM 1240 N N . GLN B 1 32 ? 5.492 24.094 -3.053 1 84.62 32 GLN B N 1
ATOM 1241 C CA . GLN B 1 32 ? 5.18 25.5 -2.762 1 84.62 32 GLN B CA 1
ATOM 1242 C C . GLN B 1 32 ? 6.449 26.328 -2.592 1 84.62 32 GLN B C 1
ATOM 1244 O O . GLN B 1 32 ? 6.395 27.547 -2.521 1 84.62 32 GLN B O 1
ATOM 1249 N N . GLY B 1 33 ? 7.602 25.766 -2.664 1 75.56 33 GLY B N 1
ATOM 1250 C CA . GLY B 1 33 ? 8.867 26.469 -2.752 1 75.56 33 GLY B CA 1
ATOM 1251 C C . GLY B 1 33 ? 9.453 26.812 -1.396 1 75.56 33 GLY B C 1
ATOM 1252 O O . GLY B 1 33 ? 10.508 27.453 -1.311 1 75.56 33 GLY B O 1
ATOM 1253 N N . ALA B 1 34 ? 8.875 26.531 -0.328 1 69 34 ALA B N 1
ATOM 1254 C CA . ALA B 1 34 ? 9.438 26.906 0.966 1 69 34 ALA B CA 1
ATOM 1255 C C . ALA B 1 34 ? 10.414 25.859 1.473 1 69 34 ALA B C 1
ATOM 1257 O O . ALA B 1 34 ? 10.281 24.672 1.157 1 69 34 ALA B O 1
ATOM 1258 N N . GLY B 1 35 ? 11.523 26.281 1.997 1 75.31 35 GLY B N 1
ATOM 1259 C CA . GLY B 1 35 ? 12.398 25.359 2.701 1 75.31 35 GLY B CA 1
ATOM 1260 C C . GLY B 1 35 ? 11.688 24.562 3.775 1 75.31 35 GLY B C 1
ATOM 1261 O O . GLY B 1 35 ? 10.641 24.984 4.277 1 75.31 35 GLY B O 1
ATOM 1262 N N . LEU B 1 36 ? 12.242 23.391 3.949 1 82.31 36 LEU B N 1
ATOM 1263 C CA . LEU B 1 36 ? 11.633 22.531 4.953 1 82.31 36 LEU B CA 1
ATOM 1264 C C . LEU B 1 36 ? 12.469 22.516 6.23 1 82.31 36 LEU B C 1
ATOM 1266 O O . LEU B 1 36 ? 13.648 22.141 6.203 1 82.31 36 LEU B O 1
ATOM 1270 N N . PRO B 1 37 ? 11.883 23.016 7.312 1 86.19 37 PRO B N 1
ATOM 1271 C CA . PRO B 1 37 ? 12.578 22.797 8.578 1 86.19 37 PRO B CA 1
ATOM 1272 C C . PRO B 1 37 ? 12.852 21.312 8.852 1 86.19 37 PRO B C 1
ATOM 1274 O O . PRO B 1 37 ? 12.289 20.438 8.188 1 86.19 37 PRO B O 1
ATOM 1277 N N . ASN B 1 38 ? 13.75 21.016 9.844 1 82.62 38 ASN B N 1
ATOM 1278 C CA . ASN B 1 38 ? 14.227 19.656 10.125 1 82.62 38 ASN B CA 1
ATOM 1279 C C . ASN B 1 38 ? 13.07 18.688 10.344 1 82.62 38 ASN B C 1
ATOM 1281 O O . ASN B 1 38 ? 13.086 17.578 9.812 1 82.62 38 ASN B O 1
ATOM 1285 N N . GLU B 1 39 ? 12.062 19.094 11.094 1 86.56 39 GLU B N 1
ATOM 1286 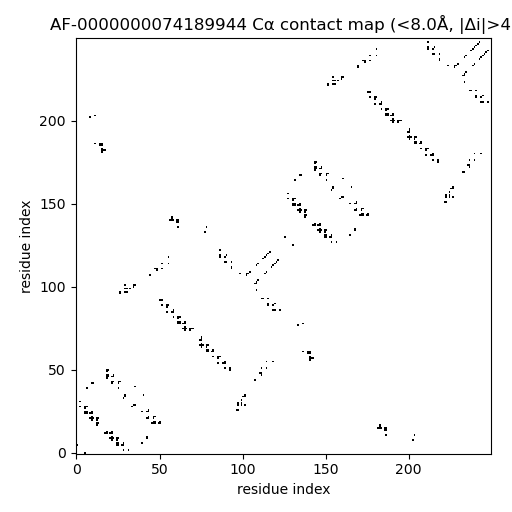C CA . GLU B 1 39 ? 10.945 18.203 11.398 1 86.56 39 GLU B CA 1
ATOM 1287 C C . GLU B 1 39 ? 10.172 17.828 10.141 1 86.56 39 GLU B C 1
ATOM 1289 O O . GLU B 1 39 ? 9.758 16.672 9.977 1 86.56 39 GLU B O 1
ATOM 1294 N N . GLU B 1 40 ? 10.055 18.766 9.227 1 85.44 40 GLU B N 1
ATOM 1295 C CA . GLU B 1 40 ? 9.352 18.516 7.969 1 85.44 40 GLU B CA 1
ATOM 1296 C C . GLU B 1 40 ? 10.195 17.656 7.023 1 85.44 40 GLU B C 1
ATOM 1298 O O . GLU B 1 40 ? 9.672 16.812 6.305 1 85.44 40 GLU B O 1
ATOM 1303 N N . ARG B 1 41 ? 11.453 17.922 7.07 1 82.62 41 ARG B N 1
ATOM 1304 C CA . ARG B 1 41 ? 12.359 17.094 6.281 1 82.62 41 ARG B CA 1
ATOM 1305 C C . ARG B 1 41 ? 12.305 15.633 6.727 1 82.62 41 ARG B C 1
ATOM 1307 O O . ARG B 1 41 ? 12.336 14.727 5.895 1 82.62 41 ARG B O 1
ATOM 1314 N N . ASN B 1 42 ? 12.266 15.531 7.996 1 84.56 42 ASN B N 1
ATOM 1315 C CA . ASN B 1 42 ? 12.18 14.18 8.547 1 84.56 42 ASN B CA 1
ATOM 1316 C C . ASN B 1 42 ? 10.883 13.484 8.125 1 84.56 42 ASN B C 1
ATOM 1318 O O . ASN B 1 42 ? 10.891 12.289 7.828 1 84.56 42 ASN B O 1
ATOM 1322 N N . LEU B 1 43 ? 9.742 14.242 8.078 1 86.75 43 LEU B N 1
ATOM 1323 C CA . LEU B 1 43 ? 8.461 13.688 7.66 1 86.75 43 LEU B CA 1
ATOM 1324 C C . LEU B 1 43 ? 8.516 13.227 6.203 1 86.75 43 LEU B C 1
ATOM 1326 O O . LEU B 1 43 ? 8.031 12.141 5.871 1 86.75 43 LEU B O 1
ATOM 1330 N N . LEU B 1 44 ? 9.109 14.047 5.441 1 84.62 44 LEU B N 1
ATOM 1331 C CA . LEU B 1 44 ? 9.258 13.711 4.027 1 84.62 44 LEU B CA 1
ATOM 1332 C C . LEU B 1 44 ? 10.109 12.461 3.852 1 84.62 44 LEU B C 1
ATOM 1334 O O . LEU B 1 44 ? 9.742 11.555 3.1 1 84.62 44 LEU B O 1
ATOM 1338 N N . SER B 1 45 ? 11.18 12.367 4.578 1 82.44 45 SER B N 1
ATOM 1339 C CA . SER B 1 45 ? 12.094 11.234 4.496 1 82.44 45 SER B CA 1
ATOM 1340 C C . SER B 1 45 ? 11.43 9.945 4.957 1 82.44 45 SER B C 1
ATOM 1342 O O . SER B 1 45 ? 11.562 8.906 4.309 1 82.44 45 SER B O 1
ATOM 1344 N N . VAL B 1 46 ? 10.727 10.031 6.047 1 86.06 46 VAL B N 1
ATOM 1345 C CA . VAL B 1 46 ? 10.047 8.867 6.598 1 86.06 46 VAL B CA 1
ATOM 1346 C C . VAL B 1 46 ? 9.016 8.352 5.594 1 86.06 46 VAL B C 1
ATOM 1348 O O . VAL B 1 46 ? 8.906 7.141 5.375 1 86.06 46 VAL B O 1
ATOM 1351 N N . ALA B 1 47 ? 8.289 9.234 5.02 1 88.38 47 ALA B N 1
ATOM 1352 C CA . ALA B 1 47 ? 7.254 8.852 4.062 1 88.38 47 ALA B CA 1
ATOM 1353 C C . ALA B 1 47 ? 7.852 8.078 2.891 1 88.38 47 ALA B C 1
ATOM 1355 O O . ALA B 1 47 ? 7.406 6.969 2.58 1 88.38 47 ALA B O 1
ATOM 1356 N N . TYR B 1 48 ? 8.875 8.594 2.316 1 82.5 48 TYR B N 1
ATOM 1357 C CA . TYR B 1 48 ? 9.406 7.984 1.104 1 82.5 48 TYR B CA 1
ATOM 1358 C C . TYR B 1 48 ? 10.188 6.719 1.428 1 82.5 48 TYR B C 1
ATOM 1360 O O . TYR B 1 48 ? 10.203 5.77 0.642 1 82.5 48 TYR B O 1
ATOM 1368 N N . LYS B 1 49 ? 10.836 6.625 2.584 1 82.31 49 LYS B N 1
ATOM 1369 C CA . LYS B 1 49 ? 11.492 5.398 3.021 1 82.31 49 LYS B CA 1
ATOM 1370 C C . LYS B 1 49 ? 10.5 4.242 3.096 1 82.31 49 LYS B C 1
ATOM 1372 O O . LYS B 1 49 ? 10.781 3.141 2.617 1 82.31 49 LYS B O 1
ATOM 1377 N N . ASN B 1 50 ? 9.359 4.527 3.643 1 85.44 50 ASN B N 1
ATOM 1378 C CA . ASN B 1 50 ? 8.359 3.48 3.811 1 85.44 50 ASN B CA 1
ATOM 1379 C C . ASN B 1 50 ? 7.664 3.15 2.492 1 85.44 50 ASN B C 1
ATOM 1381 O O . ASN B 1 50 ? 7.379 1.986 2.209 1 85.44 50 ASN B O 1
ATOM 1385 N N . VAL B 1 51 ? 7.449 4.156 1.727 1 86.12 51 VAL B N 1
ATOM 1386 C CA . VAL B 1 51 ? 6.762 3.955 0.456 1 86.12 51 VAL B CA 1
ATOM 1387 C C . VAL B 1 51 ? 7.602 3.061 -0.452 1 86.12 51 VAL B C 1
ATOM 1389 O O . VAL B 1 51 ? 7.066 2.195 -1.149 1 86.12 51 VAL B O 1
ATOM 1392 N N . VAL B 1 52 ? 8.922 3.23 -0.411 1 81.44 52 VAL B N 1
ATOM 1393 C CA . VAL B 1 52 ? 9.781 2.469 -1.308 1 81.44 52 VAL B CA 1
ATOM 1394 C C . VAL B 1 52 ? 10.219 1.17 -0.631 1 81.44 52 VAL B C 1
ATOM 1396 O O . VAL B 1 52 ? 10.656 0.231 -1.299 1 81.44 52 VAL B O 1
ATOM 1399 N N . GLY B 1 53 ? 10.086 1.152 0.652 1 84.38 53 GLY B N 1
ATOM 1400 C CA . GLY B 1 53 ? 10.602 0.024 1.413 1 84.38 53 GLY B CA 1
ATOM 1401 C C . GLY B 1 53 ? 9.969 -1.297 1.023 1 84.38 53 GLY B C 1
ATOM 1402 O O . GLY B 1 53 ? 10.664 -2.291 0.816 1 84.38 53 GLY B O 1
ATOM 1403 N N . ALA B 1 54 ? 8.625 -1.344 0.992 1 87.25 54 ALA B N 1
ATOM 1404 C CA . ALA B 1 54 ? 7.93 -2.592 0.688 1 87.25 54 ALA B CA 1
ATOM 1405 C C . ALA B 1 54 ? 8.281 -3.088 -0.712 1 87.25 54 ALA B C 1
ATOM 1407 O O . ALA B 1 54 ? 8.641 -4.254 -0.892 1 87.25 54 ALA B O 1
ATOM 1408 N N . PRO B 1 55 ? 8.219 -2.199 -1.677 1 86.31 55 PRO B N 1
ATOM 1409 C CA . PRO B 1 55 ? 8.625 -2.648 -3.012 1 86.31 55 PRO B CA 1
ATOM 1410 C C . PRO B 1 55 ? 10.086 -3.098 -3.066 1 86.31 55 PRO B C 1
ATOM 1412 O O . PRO B 1 55 ? 10.414 -4.043 -3.787 1 86.31 55 PRO B O 1
ATOM 1415 N N . ARG B 1 56 ? 10.953 -2.451 -2.381 1 83.38 56 ARG B N 1
ATOM 1416 C CA . ARG B 1 56 ? 12.359 -2.848 -2.35 1 83.38 56 ARG B CA 1
ATOM 1417 C C . ARG B 1 56 ? 12.523 -4.242 -1.757 1 83.38 56 ARG B C 1
ATOM 1419 O O . ARG B 1 56 ? 13.281 -5.059 -2.277 1 83.38 56 ARG B O 1
ATOM 1426 N N . SER B 1 57 ? 11.867 -4.426 -0.709 1 87.25 57 SER B N 1
ATOM 1427 C CA . SER B 1 57 ? 11.922 -5.746 -0.089 1 87.25 57 SER B CA 1
ATOM 1428 C C . SER B 1 57 ? 11.383 -6.82 -1.027 1 87.25 57 SER B C 1
ATOM 1430 O O . SER B 1 57 ? 11.969 -7.898 -1.147 1 87.25 57 SER B O 1
ATOM 1432 N N . SER B 1 58 ? 10.273 -6.527 -1.652 1 90.44 58 SER B N 1
ATOM 1433 C CA . SER B 1 58 ? 9.695 -7.461 -2.619 1 90.44 58 SER B CA 1
ATOM 1434 C C . SER B 1 58 ? 10.68 -7.754 -3.75 1 90.44 58 SER B C 1
ATOM 1436 O O . SER B 1 58 ? 10.812 -8.898 -4.184 1 90.44 58 SER B O 1
ATOM 1438 N N . TRP B 1 59 ? 11.32 -6.738 -4.211 1 87.75 59 TRP B N 1
ATOM 1439 C CA . TRP B 1 59 ? 12.281 -6.871 -5.301 1 87.75 59 TRP B CA 1
ATOM 1440 C C . TRP B 1 59 ? 13.406 -7.832 -4.926 1 87.75 59 TRP B C 1
ATOM 1442 O O . TRP B 1 59 ? 13.781 -8.695 -5.723 1 87.75 59 TRP B O 1
ATOM 1452 N N . ARG B 1 60 ? 13.914 -7.703 -3.738 1 87.88 60 ARG B N 1
ATOM 1453 C CA . ARG B 1 60 ? 14.992 -8.57 -3.281 1 87.88 60 ARG B CA 1
ATOM 1454 C C . ARG B 1 6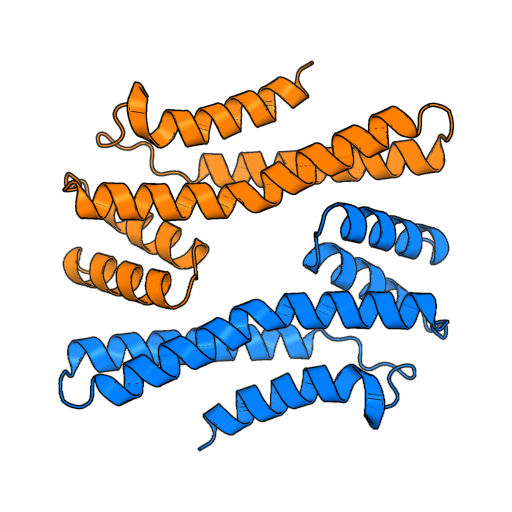0 ? 14.539 -10.023 -3.209 1 87.88 60 ARG B C 1
ATOM 1456 O O . ARG B 1 60 ? 15.258 -10.922 -3.65 1 87.88 60 ARG B O 1
ATOM 1463 N N . VAL B 1 61 ? 13.375 -10.25 -2.697 1 92.88 61 VAL B N 1
ATOM 1464 C CA . VAL B 1 61 ? 12.844 -11.602 -2.555 1 92.88 61 VAL B CA 1
ATOM 1465 C C . VAL B 1 61 ? 12.648 -12.227 -3.934 1 92.88 61 VAL B C 1
ATOM 1467 O O . VAL B 1 61 ? 13.117 -13.344 -4.184 1 92.88 61 VAL B O 1
ATOM 1470 N N . VAL B 1 62 ? 12.039 -11.5 -4.848 1 93 62 VAL B N 1
ATOM 1471 C CA . VAL B 1 62 ? 11.727 -12.023 -6.176 1 93 62 VAL B CA 1
ATOM 1472 C C . VAL B 1 62 ? 13.016 -12.266 -6.953 1 93 62 VAL B C 1
ATOM 1474 O O . VAL B 1 62 ? 13.117 -13.227 -7.723 1 93 62 VAL B O 1
ATOM 1477 N N . SER B 1 63 ? 13.961 -11.375 -6.762 1 87.94 63 SER B N 1
ATOM 1478 C CA . SER B 1 63 ? 15.25 -11.539 -7.414 1 87.94 63 SER B CA 1
ATOM 1479 C C . SER B 1 63 ? 15.922 -12.844 -6.98 1 87.94 63 SER B C 1
ATOM 1481 O O . SER B 1 63 ? 16.484 -13.562 -7.805 1 87.94 63 SER B O 1
ATOM 1483 N N . ARG B 1 64 ? 15.828 -13.125 -5.707 1 92.56 64 ARG B N 1
ATOM 1484 C CA . ARG B 1 64 ? 16.391 -14.367 -5.188 1 92.56 64 ARG B CA 1
ATOM 1485 C C . ARG B 1 64 ? 15.672 -15.586 -5.773 1 92.56 64 ARG B C 1
ATOM 1487 O O . ARG B 1 64 ? 16.312 -16.562 -6.172 1 92.56 64 ARG B O 1
ATOM 1494 N N . ILE B 1 65 ? 14.398 -15.578 -5.938 1 95.25 65 ILE B N 1
ATOM 1495 C CA . ILE B 1 65 ? 13.602 -16.656 -6.504 1 95.25 65 ILE B CA 1
ATOM 1496 C C . ILE B 1 65 ? 13.953 -16.844 -7.977 1 95.25 65 ILE B C 1
ATOM 1498 O O . ILE B 1 65 ? 14.102 -17.984 -8.445 1 95.25 65 ILE B O 1
ATOM 1502 N N . GLU B 1 66 ? 14.023 -15.742 -8.695 1 92.56 66 GLU B N 1
ATOM 1503 C CA . GLU B 1 66 ? 14.375 -15.781 -10.109 1 92.56 66 GLU B CA 1
ATOM 1504 C C . GLU B 1 66 ? 15.711 -16.5 -10.32 1 92.56 66 GLU B C 1
ATOM 1506 O O . GLU B 1 66 ? 15.836 -17.312 -11.234 1 92.56 66 GLU B O 1
ATOM 1511 N N . GLN B 1 67 ? 16.656 -16.188 -9.445 1 91.88 67 GLN B N 1
ATOM 1512 C CA . GLN B 1 67 ? 17.984 -16.781 -9.547 1 91.88 67 GLN B CA 1
ATOM 1513 C C . GLN B 1 67 ? 17.953 -18.266 -9.195 1 91.88 67 GLN B C 1
ATOM 1515 O O . GLN B 1 67 ? 18.656 -19.078 -9.812 1 91.88 67 GLN B O 1
ATOM 1520 N N . LYS B 1 68 ? 17.109 -18.703 -8.273 1 93.56 68 LYS B N 1
ATOM 1521 C CA . LYS B 1 68 ? 17.031 -20.094 -7.805 1 93.56 68 LYS B CA 1
ATOM 1522 C C . LYS B 1 68 ? 16.25 -20.953 -8.781 1 93.56 68 LYS B C 1
ATOM 1524 O O . LYS B 1 68 ? 16.297 -22.188 -8.711 1 93.56 68 LYS B O 1
ATOM 1529 N N . THR B 1 69 ? 15.5 -20.359 -9.641 1 91.44 69 THR B N 1
ATOM 1530 C CA . THR B 1 69 ? 14.648 -21.125 -10.547 1 91.44 69 THR B CA 1
ATOM 1531 C C . THR B 1 69 ? 15.312 -21.25 -11.922 1 91.44 69 THR B C 1
ATOM 1533 O O . THR B 1 69 ? 14.625 -21.469 -12.922 1 91.44 69 THR B O 1
ATOM 1536 N N . GLU B 1 70 ? 16.594 -21.156 -11.852 1 84.62 70 GLU B N 1
ATOM 1537 C CA . GLU B 1 70 ? 17.312 -21.391 -13.094 1 84.62 70 GLU B CA 1
ATOM 1538 C C . GLU B 1 70 ? 17.125 -22.812 -13.586 1 84.62 70 GLU B C 1
ATOM 1540 O O . GLU B 1 70 ? 17.328 -23.766 -12.828 1 84.62 70 GLU B O 1
ATOM 1545 N N . GLY B 1 71 ? 16.594 -23 -14.68 1 88.12 71 GLY B N 1
ATOM 1546 C CA . GLY B 1 71 ? 16.297 -24.312 -15.219 1 88.12 71 GLY B CA 1
ATOM 1547 C C . GLY B 1 71 ? 14.82 -24.609 -15.336 1 88.12 71 GLY B C 1
ATOM 1548 O O . GLY B 1 71 ? 14.414 -25.484 -16.109 1 88.12 71 GLY B O 1
ATOM 1549 N N . ALA B 1 72 ? 14.008 -24.094 -14.391 1 88.81 72 ALA B N 1
ATOM 1550 C CA . ALA B 1 72 ? 12.555 -24.172 -14.5 1 88.81 72 ALA B CA 1
ATOM 1551 C C . ALA B 1 72 ? 12 -22.984 -15.297 1 88.81 72 ALA B C 1
ATOM 1553 O O . ALA B 1 72 ? 11.641 -21.953 -14.727 1 88.81 72 ALA B O 1
ATOM 1554 N N . GLU B 1 73 ? 11.867 -23.188 -16.531 1 90.25 73 GLU B N 1
ATOM 1555 C CA . GLU B 1 73 ? 11.641 -22.094 -17.484 1 90.25 73 GLU B CA 1
ATOM 1556 C C . GLU B 1 73 ? 10.375 -21.328 -17.141 1 90.25 73 GLU B C 1
ATOM 1558 O O . GLU B 1 73 ? 10.398 -20.094 -17.016 1 90.25 73 GLU B O 1
ATOM 1563 N N . GLU B 1 74 ? 9.297 -22.094 -16.875 1 90.12 74 GLU B N 1
ATOM 1564 C CA . GLU B 1 74 ? 8.023 -21.422 -16.625 1 90.12 74 GLU B CA 1
ATOM 1565 C C . GLU B 1 74 ? 8.062 -20.609 -15.336 1 90.12 74 GLU B C 1
ATOM 1567 O O . GLU B 1 74 ? 7.641 -19.453 -15.305 1 90.12 74 GLU B O 1
ATOM 1572 N N . LYS B 1 75 ? 8.633 -21.219 -14.281 1 90.5 75 LYS B N 1
ATOM 1573 C CA . LYS B 1 75 ? 8.734 -20.547 -12.992 1 90.5 75 LYS B CA 1
ATOM 1574 C C . LYS B 1 75 ? 9.695 -19.359 -13.055 1 90.5 75 LYS B C 1
ATOM 1576 O O . LYS B 1 75 ? 9.453 -18.328 -12.445 1 90.5 75 LYS B O 1
ATOM 1581 N N . GLN B 1 76 ? 10.75 -19.516 -13.758 1 93.94 76 GLN B N 1
ATOM 1582 C CA . GLN B 1 76 ? 11.727 -18.438 -13.898 1 93.94 76 GLN B CA 1
ATOM 1583 C C . GLN B 1 76 ? 11.133 -17.25 -14.656 1 93.94 76 GLN B C 1
ATOM 1585 O O . GLN B 1 76 ? 11.375 -16.109 -14.305 1 93.94 76 GLN B O 1
ATOM 1590 N N . GLN B 1 77 ? 10.406 -17.516 -15.672 1 93.75 77 GLN B N 1
ATOM 1591 C CA . GLN B 1 77 ? 9.773 -16.453 -16.453 1 93.75 77 GLN B CA 1
ATOM 1592 C C . GLN B 1 77 ? 8.773 -15.672 -15.602 1 93.75 77 GLN B C 1
ATOM 1594 O O . GLN B 1 77 ? 8.695 -14.445 -15.711 1 93.75 77 GLN B O 1
ATOM 1599 N N . MET B 1 78 ? 8.07 -16.359 -14.727 1 93.38 78 MET B N 1
ATOM 1600 C CA . MET B 1 78 ? 7.102 -15.703 -13.852 1 93.38 78 MET B CA 1
ATOM 1601 C C . MET B 1 78 ? 7.805 -14.781 -12.852 1 93.38 78 MET B C 1
ATOM 1603 O O . MET B 1 78 ? 7.348 -13.664 -12.602 1 93.38 78 MET B O 1
ATOM 1607 N N . ALA B 1 79 ? 8.891 -15.281 -12.336 1 94.19 79 ALA B N 1
ATOM 1608 C CA . ALA B 1 79 ? 9.672 -14.477 -11.398 1 94.19 79 ALA B CA 1
ATOM 1609 C C . ALA B 1 79 ? 10.266 -13.258 -12.086 1 94.19 79 ALA B C 1
ATOM 1611 O O . ALA B 1 79 ? 10.273 -12.156 -11.523 1 94.19 79 ALA B O 1
ATOM 1612 N N . GLN B 1 80 ? 10.719 -13.406 -13.289 1 92.5 80 GLN B N 1
ATOM 1613 C CA . GLN B 1 80 ? 11.281 -12.305 -14.062 1 92.5 80 GLN B CA 1
ATOM 1614 C C . GLN B 1 80 ? 10.227 -11.234 -14.336 1 92.5 80 GLN B C 1
ATOM 1616 O O . GLN B 1 80 ? 10.5 -10.039 -14.18 1 92.5 80 GLN B O 1
ATOM 1621 N N . GLU B 1 81 ? 9.125 -11.648 -14.719 1 93.31 81 GLU B N 1
ATOM 1622 C CA . GLU B 1 81 ? 8.031 -10.711 -14.984 1 93.31 81 GLU B CA 1
ATOM 1623 C C . GLU B 1 81 ? 7.652 -9.945 -13.719 1 93.31 81 GLU B C 1
ATOM 1625 O O . GLU B 1 81 ? 7.398 -8.734 -13.766 1 93.31 81 GLU B O 1
ATOM 1630 N N . SER B 1 82 ? 7.586 -10.695 -12.688 1 93.31 82 SER B N 1
ATOM 1631 C CA . SER B 1 82 ? 7.266 -10.062 -11.406 1 93.31 82 SER B CA 1
ATOM 1632 C C . SER B 1 82 ? 8.328 -9.039 -11.016 1 93.31 82 SER B C 1
ATOM 1634 O O . SER B 1 82 ? 8.008 -7.934 -10.578 1 93.31 82 SER B O 1
ATOM 1636 N N . ARG B 1 83 ? 9.586 -9.406 -11.148 1 89.12 83 ARG B N 1
ATOM 1637 C CA . ARG B 1 83 ? 10.703 -8.516 -10.844 1 89.12 83 ARG B CA 1
ATOM 1638 C C . ARG B 1 83 ? 10.617 -7.234 -11.664 1 89.12 83 ARG B C 1
ATOM 1640 O O . ARG B 1 83 ? 10.789 -6.133 -11.141 1 89.12 83 ARG B O 1
ATOM 1647 N N . GLU B 1 84 ? 10.328 -7.355 -12.938 1 87.38 84 GLU B N 1
ATOM 1648 C CA . GLU B 1 84 ? 10.242 -6.211 -13.836 1 87.38 84 GLU B CA 1
ATOM 1649 C C . GLU B 1 84 ? 9.086 -5.289 -13.453 1 87.38 84 GLU B C 1
ATOM 1651 O O . GLU B 1 84 ? 9.211 -4.066 -13.531 1 87.38 84 GLU B O 1
ATOM 1656 N N . ASN B 1 85 ? 7.996 -5.895 -13.039 1 90.06 85 ASN B N 1
ATOM 1657 C CA . ASN B 1 85 ? 6.852 -5.098 -12.602 1 90.06 85 ASN B CA 1
ATOM 1658 C C . ASN B 1 85 ? 7.168 -4.297 -11.344 1 90.06 85 ASN B C 1
ATOM 1660 O O . ASN B 1 85 ? 6.805 -3.123 -11.242 1 90.06 85 ASN B O 1
ATOM 1664 N N . ILE B 1 86 ? 7.836 -4.941 -10.461 1 88.19 86 ILE B N 1
ATOM 1665 C CA . ILE B 1 86 ? 8.203 -4.273 -9.219 1 88.19 86 ILE B CA 1
ATOM 1666 C C . ILE B 1 86 ? 9.18 -3.139 -9.516 1 88.19 86 ILE B C 1
ATOM 1668 O O . ILE B 1 86 ? 9.078 -2.059 -8.93 1 88.19 86 ILE B O 1
ATOM 1672 N N . GLU B 1 87 ? 10.07 -3.357 -10.43 1 82.75 87 GLU B N 1
ATOM 1673 C CA . GLU B 1 87 ? 11.031 -2.326 -10.82 1 82.75 87 GLU B CA 1
ATOM 1674 C C . GLU B 1 87 ? 10.32 -1.117 -11.422 1 82.75 87 GLU B C 1
ATOM 1676 O O . GLU B 1 87 ? 10.688 0.026 -11.141 1 82.75 87 GLU B O 1
ATOM 1681 N N . THR B 1 88 ? 9.391 -1.425 -12.25 1 85.06 88 THR B N 1
ATOM 1682 C CA . THR B 1 88 ? 8.617 -0.339 -12.844 1 85.06 88 THR B CA 1
ATOM 1683 C C . THR B 1 88 ? 7.914 0.471 -11.758 1 85.06 88 THR B C 1
ATOM 1685 O O . THR B 1 88 ? 7.91 1.703 -11.797 1 85.06 88 THR B O 1
ATOM 1688 N N . ASP B 1 89 ? 7.289 -0.243 -10.789 1 83.56 89 ASP B N 1
ATOM 1689 C CA . ASP B 1 89 ? 6.645 0.433 -9.672 1 83.56 89 ASP B CA 1
ATOM 1690 C C . ASP B 1 89 ? 7.633 1.341 -8.938 1 83.56 89 ASP B C 1
ATOM 1692 O O . ASP B 1 89 ? 7.301 2.479 -8.594 1 83.56 89 ASP B O 1
ATOM 1696 N N . LEU B 1 90 ? 8.812 0.819 -8.672 1 80.81 90 LEU B N 1
ATOM 1697 C CA . LEU B 1 90 ? 9.844 1.561 -7.945 1 80.81 90 LEU B CA 1
ATOM 1698 C C . LEU B 1 90 ? 10.273 2.797 -8.727 1 80.81 90 LEU B C 1
ATOM 1700 O O . LEU B 1 90 ? 10.445 3.873 -8.148 1 80.81 90 LEU B O 1
ATOM 1704 N N . ARG B 1 91 ? 10.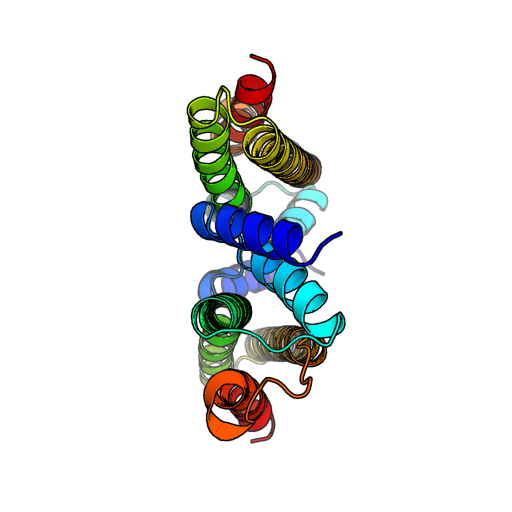438 2.635 -10 1 76.44 91 ARG B N 1
ATOM 1705 C CA . ARG B 1 91 ? 10.82 3.762 -10.844 1 76.44 91 ARG B CA 1
ATOM 1706 C C . ARG B 1 91 ? 9.75 4.852 -10.82 1 76.44 91 ARG B C 1
ATOM 1708 O O . ARG B 1 91 ? 10.07 6.039 -10.734 1 76.44 91 ARG B O 1
ATOM 1715 N N . ASP B 1 92 ? 8.5 4.441 -10.859 1 81.12 92 ASP B N 1
ATOM 1716 C CA . ASP B 1 92 ? 7.398 5.398 -10.836 1 81.12 92 ASP B CA 1
ATOM 1717 C C . ASP B 1 92 ? 7.348 6.148 -9.508 1 81.12 92 ASP B C 1
ATOM 1719 O O . ASP B 1 92 ? 7.039 7.34 -9.469 1 81.12 92 ASP B O 1
ATOM 1723 N N . LEU B 1 93 ? 7.598 5.445 -8.414 1 76.88 93 LEU B N 1
ATOM 1724 C CA . LEU B 1 93 ? 7.605 6.051 -7.09 1 76.88 93 LEU B CA 1
ATOM 1725 C C . LEU B 1 93 ? 8.719 7.094 -6.977 1 76.88 93 LEU B C 1
ATOM 1727 O O . LEU B 1 93 ? 8.523 8.141 -6.355 1 76.88 93 LEU B O 1
ATOM 1731 N N . CYS B 1 94 ? 9.828 6.863 -7.609 1 70.44 94 CYS B N 1
ATOM 1732 C CA . CYS B 1 94 ? 10.977 7.762 -7.535 1 70.44 94 CYS B CA 1
ATOM 1733 C C . CYS B 1 94 ? 10.758 8.992 -8.414 1 70.44 94 CYS B C 1
ATOM 1735 O O . CYS B 1 94 ? 11.234 10.078 -8.086 1 70.44 94 CYS B O 1
ATOM 1737 N N . ASN B 1 95 ? 10.125 8.781 -9.484 1 72.19 95 ASN B N 1
ATOM 1738 C CA . ASN B 1 95 ? 9.867 9.906 -10.383 1 72.19 95 ASN B CA 1
ATOM 1739 C C . ASN B 1 95 ? 8.922 10.922 -9.75 1 72.19 95 ASN B C 1
ATOM 1741 O O . ASN B 1 95 ? 8.898 12.086 -10.148 1 72.19 95 ASN B O 1
ATOM 1745 N N . ASP B 1 96 ? 8.211 10.617 -8.75 1 70.88 96 ASP B N 1
ATOM 1746 C CA . ASP B 1 96 ? 7.238 11.492 -8.102 1 70.88 96 ASP B CA 1
ATOM 1747 C C . ASP B 1 96 ? 7.875 12.25 -6.934 1 70.88 96 ASP B C 1
ATOM 1749 O O . ASP B 1 96 ? 7.242 13.125 -6.336 1 70.88 96 ASP B O 1
ATOM 1753 N N . VAL B 1 97 ? 9.078 11.938 -6.637 1 68.38 97 VAL B N 1
ATOM 1754 C CA . VAL B 1 97 ? 9.742 12.586 -5.512 1 68.38 97 VAL B CA 1
ATOM 1755 C C . VAL B 1 97 ? 10.102 14.023 -5.887 1 68.38 97 VAL B C 1
ATOM 1757 O O . VAL B 1 97 ? 10.703 14.266 -6.938 1 68.38 97 VAL B O 1
ATOM 1760 N N . PRO B 1 98 ? 9.508 14.969 -5.121 1 62.78 98 PRO B N 1
ATOM 1761 C CA . PRO B 1 98 ? 9.82 16.375 -5.43 1 62.78 98 PRO B CA 1
ATOM 1762 C C . PRO B 1 98 ? 11.281 16.719 -5.156 1 62.78 98 PRO B C 1
ATOM 1764 O O . PRO B 1 98 ? 11.781 16.484 -4.055 1 62.78 98 PRO B O 1
ATOM 1767 N N . PHE B 1 99 ? 12.242 16.531 -6.07 1 55.75 99 PHE B N 1
ATOM 1768 C CA . PHE B 1 99 ? 13.656 16.875 -5.941 1 55.75 99 PHE B CA 1
ATOM 1769 C C . PHE B 1 99 ? 13.836 18.359 -5.66 1 55.75 99 PHE B C 1
ATOM 1771 O O . PHE B 1 99 ? 14.961 18.828 -5.469 1 55.75 99 PHE B O 1
ATOM 1778 N N . GLY B 1 100 ? 12.898 19.031 -5.363 1 50.22 100 GLY B N 1
ATOM 1779 C CA . GLY B 1 100 ? 13.227 20.438 -5.219 1 50.22 100 GLY B CA 1
ATOM 1780 C C . GLY B 1 100 ? 14.523 20.672 -4.473 1 50.22 100 GLY B C 1
ATOM 1781 O O . GLY B 1 100 ? 15.242 19.734 -4.148 1 50.22 100 GLY B O 1
ATOM 1782 N N . LYS B 1 101 ? 14.914 22.125 -4.285 1 49.38 101 LYS B N 1
ATOM 1783 C CA . LYS B 1 101 ? 16.062 22.719 -3.605 1 49.38 101 LYS B CA 1
ATOM 1784 C C . LYS B 1 101 ? 16.328 22.047 -2.268 1 49.38 101 LYS B C 1
ATOM 1786 O O . LYS B 1 101 ? 17.312 22.344 -1.594 1 49.38 101 LYS B O 1
ATOM 1791 N N . VAL B 1 102 ? 15.383 21.547 -1.79 1 47.28 102 VAL B N 1
ATOM 1792 C CA . VAL B 1 102 ? 15.531 21.203 -0.378 1 47.28 102 VAL B CA 1
ATOM 1793 C C . VAL B 1 102 ? 16.484 20.031 -0.228 1 47.28 102 VAL B C 1
ATOM 1795 O O . VAL B 1 102 ? 17.078 19.828 0.835 1 47.28 102 VAL B O 1
ATOM 1798 N N . PHE B 1 103 ? 16.297 19.047 -1.158 1 46.16 103 PHE B N 1
ATOM 1799 C CA . PHE B 1 103 ? 17.047 17.859 -0.787 1 46.16 103 PHE B CA 1
ATOM 1800 C C . PHE B 1 103 ? 18.516 18 -1.153 1 46.16 103 PHE B C 1
ATOM 1802 O O . PHE B 1 103 ? 18.844 18.359 -2.287 1 46.16 103 PHE B O 1
ATOM 1809 N N . ASP B 1 104 ? 19.219 18.516 -0.271 1 43.59 104 ASP B N 1
ATOM 1810 C CA . ASP B 1 104 ? 20.641 18.234 -0.477 1 43.59 104 ASP B CA 1
ATOM 1811 C C . ASP B 1 104 ? 20.844 16.812 -1.017 1 43.59 104 ASP B C 1
ATOM 1813 O O . ASP B 1 104 ? 20.391 15.844 -0.416 1 43.59 104 ASP B O 1
ATOM 1817 N N . PRO B 1 105 ? 21.062 16.609 -2.234 1 42.06 105 PRO B N 1
ATOM 1818 C CA . PRO B 1 105 ? 21.359 15.32 -2.877 1 42.06 105 PRO B CA 1
ATOM 1819 C C . PRO B 1 105 ? 22.016 14.32 -1.93 1 42.06 105 PRO B C 1
ATOM 1821 O O . PRO B 1 105 ? 21.797 13.117 -2.045 1 42.06 105 PRO B O 1
ATOM 1824 N N . GLN B 1 106 ? 22.969 14.711 -1.136 1 42.5 106 GLN B N 1
ATOM 1825 C CA . GLN B 1 106 ? 23.766 13.82 -0.298 1 42.5 106 GLN B CA 1
ATOM 1826 C C . GLN B 1 106 ? 22.891 13.133 0.749 1 42.5 106 GLN B C 1
ATOM 1828 O O . GLN B 1 106 ? 23.109 11.961 1.082 1 42.5 106 GLN B O 1
ATOM 1833 N N . SER B 1 107 ? 22.047 13.766 1.459 1 43.72 107 SER B N 1
ATOM 1834 C CA . SER B 1 107 ? 21.422 13.219 2.662 1 43.72 107 SER B CA 1
ATOM 1835 C C . SER B 1 107 ? 20.172 12.414 2.32 1 43.72 107 SER B C 1
ATOM 1837 O O . SER B 1 107 ? 20.016 11.281 2.779 1 43.72 107 SER B O 1
ATOM 1839 N N . LEU B 1 108 ? 19.047 12.992 2.152 1 45.06 108 LEU B N 1
ATOM 1840 C CA . LEU B 1 108 ? 17.75 12.312 2.207 1 45.06 108 LEU B CA 1
ATOM 1841 C C . LEU B 1 108 ? 17.531 11.453 0.964 1 45.06 108 LEU B C 1
ATOM 1843 O O . LEU B 1 108 ? 17.125 10.297 1.068 1 45.06 108 LEU B O 1
ATOM 1847 N N . PHE B 1 109 ? 17.594 12.164 -0.202 1 44.56 109 PHE B N 1
ATOM 1848 C CA . PHE B 1 109 ? 17.281 11.562 -1.496 1 44.56 109 PHE B CA 1
ATOM 1849 C C . PHE B 1 109 ? 18.234 10.414 -1.801 1 44.56 109 PHE B C 1
ATOM 1851 O O . PHE B 1 109 ? 17.859 9.445 -2.461 1 44.56 109 PHE B O 1
ATOM 1858 N N . LEU B 1 110 ? 19.375 10.695 -1.353 1 46.03 110 LEU B N 1
ATOM 1859 C CA . LEU B 1 110 ? 20.375 9.656 -1.572 1 46.03 110 LEU B CA 1
ATOM 1860 C C . LEU B 1 110 ? 19.891 8.305 -1.056 1 46.03 110 LEU B C 1
ATOM 1862 O O . LEU B 1 110 ? 20.094 7.281 -1.707 1 46.03 110 LEU B O 1
ATOM 1866 N N . ASN B 1 111 ? 19.328 8.352 0.104 1 46.94 111 ASN B N 1
ATOM 1867 C CA . ASN B 1 111 ? 18.828 7.059 0.546 1 46.94 111 ASN B CA 1
ATOM 1868 C C . ASN B 1 111 ? 17.719 6.543 -0.369 1 46.94 111 ASN B C 1
ATOM 1870 O O . ASN B 1 111 ? 17.656 5.352 -0.674 1 46.94 111 ASN B O 1
ATOM 1874 N N . LEU B 1 112 ? 16.875 7.527 -0.727 1 47.19 112 LEU B N 1
ATOM 1875 C CA . LEU B 1 112 ? 15.836 7.137 -1.671 1 47.19 112 LEU B CA 1
ATOM 1876 C C . LEU B 1 112 ? 16.438 6.73 -3.012 1 47.19 112 LEU B C 1
ATOM 1878 O O . LEU B 1 112 ? 16 5.754 -3.623 1 47.19 112 LEU B O 1
ATOM 1882 N N . THR B 1 113 ? 17.297 7.629 -3.494 1 46.34 113 THR B N 1
ATOM 1883 C CA . THR B 1 113 ? 17.984 7.379 -4.754 1 46.34 113 THR B CA 1
ATOM 1884 C C . THR B 1 113 ? 18.828 6.102 -4.668 1 46.34 113 THR B C 1
ATOM 1886 O O . THR B 1 113 ? 18.891 5.336 -5.633 1 46.34 113 THR B O 1
ATOM 1889 N N . LEU B 1 114 ? 19.578 6.148 -3.596 1 47.19 114 LEU B N 1
ATOM 1890 C CA . LEU B 1 114 ? 20.328 4.902 -3.467 1 47.19 114 LEU B CA 1
ATOM 1891 C C . LEU B 1 114 ? 19.391 3.701 -3.549 1 47.19 114 LEU B C 1
ATOM 1893 O O . LEU B 1 114 ? 19.75 2.664 -4.109 1 47.19 114 LEU B O 1
ATOM 1897 N N . PHE B 1 115 ? 18.297 3.938 -2.961 1 46.16 115 PHE B N 1
ATOM 1898 C CA . PHE B 1 115 ? 17.312 2.895 -3.197 1 46.16 115 PHE B CA 1
ATOM 1899 C C . PHE B 1 115 ? 17 2.77 -4.684 1 46.16 115 PHE B C 1
ATOM 1901 O O . PHE B 1 115 ? 16.922 1.659 -5.215 1 46.16 115 PHE B O 1
ATOM 1908 N N . LYS B 1 116 ? 16.719 4.07 -5.223 1 45.91 116 LYS B N 1
ATOM 1909 C CA . LYS B 1 116 ? 16.484 4.066 -6.664 1 45.91 116 LYS B CA 1
ATOM 1910 C C . LYS B 1 116 ? 17.625 3.389 -7.402 1 45.91 116 LYS B C 1
ATOM 1912 O O . LYS B 1 116 ? 17.406 2.561 -8.289 1 45.91 116 LYS B O 1
ATOM 1917 N N . HIS B 1 117 ? 18.797 4 -7.137 1 46.59 117 HIS B N 1
ATOM 1918 C CA . HIS B 1 117 ? 19.938 3.512 -7.891 1 46.59 117 HIS B CA 1
ATOM 1919 C C . HIS B 1 117 ? 20.234 2.055 -7.555 1 46.59 117 HIS B C 1
ATOM 1921 O O . HIS B 1 117 ? 20.578 1.267 -8.438 1 46.59 117 HIS B O 1
ATOM 1927 N N . ARG B 1 118 ? 20.266 1.861 -6.352 1 47.28 118 ARG B N 1
ATOM 1928 C CA . ARG B 1 118 ? 20.531 0.459 -6.043 1 47.28 118 ARG B CA 1
ATOM 1929 C C . ARG B 1 118 ? 19.422 -0.436 -6.582 1 47.28 118 ARG B C 1
ATOM 1931 O O . ARG B 1 118 ? 19.688 -1.52 -7.105 1 47.28 118 ARG B O 1
ATOM 1938 N N . ALA B 1 119 ? 18.312 0.007 -6.359 1 45.31 119 ALA B N 1
ATOM 1939 C CA . ALA B 1 119 ? 17.219 -0.783 -6.906 1 45.31 119 ALA B CA 1
ATOM 1940 C C . ALA B 1 119 ? 17.297 -0.867 -8.43 1 45.31 119 ALA B C 1
ATOM 1942 O O . ALA B 1 119 ? 17.125 -1.941 -9.008 1 45.31 119 ALA B O 1
ATOM 1943 N N . VAL B 1 120 ? 17.562 0.245 -9 1 44.66 120 VAL B N 1
ATOM 1944 C CA . VAL B 1 120 ? 17.688 0.237 -10.453 1 44.66 120 VAL B CA 1
ATOM 1945 C C . VAL B 1 120 ? 19 -0.44 -10.852 1 44.66 120 VAL B C 1
ATOM 1947 O O . VAL B 1 120 ? 19.031 -1.194 -11.828 1 44.66 120 VAL B O 1
ATOM 1950 N N . ARG B 1 121 ? 20.062 -0.101 -10.188 1 45.66 121 ARG B N 1
ATOM 1951 C CA . ARG B 1 121 ? 21.328 -0.717 -10.562 1 45.66 121 ARG B CA 1
ATOM 1952 C C . ARG B 1 121 ? 21.297 -2.223 -10.32 1 45.66 121 ARG B C 1
ATOM 1954 O O . ARG B 1 121 ? 21.922 -2.986 -11.055 1 45.66 121 ARG B O 1
ATOM 1961 N N . GLU B 1 122 ? 20.781 -2.572 -9.328 1 43.19 122 GLU B N 1
ATOM 1962 C CA . GLU B 1 122 ? 20.641 -4.023 -9.219 1 43.19 122 GLU B CA 1
ATOM 1963 C C . GLU B 1 122 ? 19.859 -4.59 -10.398 1 43.19 122 GLU B C 1
ATOM 1965 O O . GLU B 1 122 ? 20.047 -5.746 -10.781 1 43.19 122 GLU B O 1
ATOM 1970 N N . LEU B 1 123 ? 19.156 -3.807 -10.953 1 38.84 123 LEU B N 1
ATOM 1971 C CA . LEU B 1 123 ? 18.484 -4.203 -12.188 1 38.84 123 LEU B CA 1
ATOM 1972 C C . LEU B 1 123 ? 19.453 -4.195 -13.367 1 38.84 123 LEU B C 1
ATOM 1974 O O . LEU B 1 123 ? 19.281 -4.965 -14.312 1 38.84 123 LEU B O 1
ATOM 1978 N N . SER B 1 124 ? 20.281 -3.271 -13.438 1 35.44 124 SER B N 1
ATOM 1979 C CA . SER B 1 124 ? 21.172 -3.191 -14.594 1 35.44 124 SER B CA 1
ATOM 1980 C C . SER B 1 124 ? 22.281 -4.238 -14.516 1 35.44 124 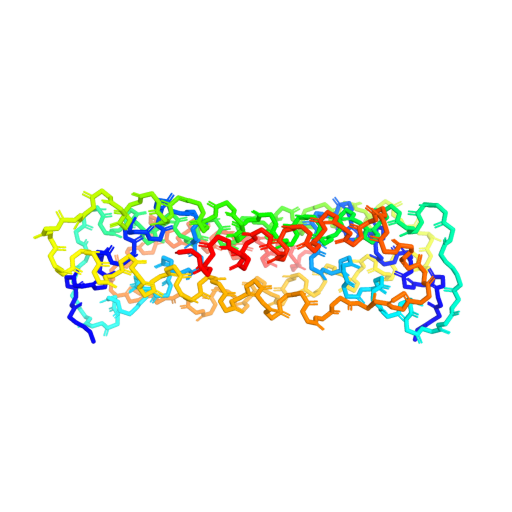SER B C 1
ATOM 1982 O O . SER B 1 124 ? 23.094 -4.352 -15.43 1 35.44 124 SER B O 1
ATOM 1984 N N . LYS B 1 125 ? 22.469 -4.898 -13.445 1 35.12 125 LYS B N 1
ATOM 1985 C CA . LYS B 1 125 ? 23.469 -5.945 -13.594 1 35.12 125 LYS B CA 1
ATOM 1986 C C . LYS B 1 125 ? 22.844 -7.246 -14.086 1 35.12 125 LYS B C 1
ATOM 1988 O O . LYS B 1 125 ? 21.719 -7.578 -13.703 1 35.12 125 LYS B O 1
#

Organism: NCBI:txid286419

Nearest PDB structures (foldseek):
  4ihl-assembly1_A  TM=8.147E-01  e=3.015E-10  Homo sapiens
  5exa-assembly1_A  TM=8.296E-01  e=7.206E-10  Homo sapiens
  5ulo-assembly1_B  TM=8.131E-01  e=5.033E-10  Homo sapiens
  8we2-assembly1_B  TM=8.116E-01  e=5.298E-10  Homo sapiens
  7qi1-assembly1_A  TM=7.858E-01  e=3.354E-09  Homo sapiens

InterPro domains:
  IPR000308 14-3-3 protein [PR00305] (35-64)
  IPR000308 14-3-3 protein [PR00305] (82-106)
  IPR000308 14-3-3 protein [PTHR18860] (4-97)
  IPR023409 14-3-3 protein, conserved site [PS00796] (41-51)
  IPR023410 14-3-3 domain [PF00244] (9-97)
  IPR023410 14-3-3 domain [SM00101] (3-122)
  IPR036815 14-3-3 domain superfamily [G3DSA:1.20.190.20] (1-98)
  IPR036815 14-3-3 domain superfamily [SSF48445] (1-97)

Radius of gyration: 20.46 Å; Cα contacts (8 Å, |Δi|>4): 266; chains: 2; bounding box: 46×53×39 Å

Solvent-accessible surface area (backbone atoms only — not comparable to full-atom values): 13160 Å² total; per-residue (Å²): 130,56,62,68,58,33,52,50,51,22,52,53,23,55,73,30,67,34,34,66,55,17,34,54,29,43,37,52,43,51,70,70,67,54,79,63,56,70,73,54,45,48,48,40,46,52,12,51,52,55,60,47,42,58,53,50,53,23,39,54,45,30,49,52,50,29,63,71,27,66,86,41,61,71,63,21,50,52,27,47,53,50,36,52,50,43,49,52,52,52,53,56,58,56,69,66,52,73,68,52,90,66,54,52,63,77,64,59,45,31,58,52,39,44,43,46,44,46,54,47,46,62,60,73,99,131,54,62,67,58,32,51,51,50,22,52,53,23,54,73,31,68,32,34,65,55,18,34,54,29,43,38,54,41,48,72,70,68,54,79,61,55,70,72,53,44,48,51,40,45,54,11,50,51,55,58,46,40,58,53,50,53,23,40,54,45,31,48,54,50,30,64,70,27,67,86,41,64,72,63,20,52,53,27,47,53,50,35,52,51,43,48,52,53,52,51,55,59,56,70,66,52,74,69,51,91,66,54,52,62,78,64,59,45,30,57,53,40,45,45,45,45,47,54,46,45,61,58,73,100

Foldseek 3Di:
DDLVVLCVQLVVCVVVPNLVSNCVSLLVNVVVPDADDPVSLVSNLVSLCVVLVVLLVVLVVLVVQLVVCVPVVVSNVVSVVVNVVSLVVLVVSLVSHNPPPHDPCPPRVCVSVCSVCVSVVVVVD/DDLVVLCVQLVVCVVVPNLVSNCVSLLVNVVVPDADDPVSLVSNLVSLCVVLVVLLVVLVVLVVQLVVCVPVVVSNVVSVVVNVVSLVVLVVSLVSHNPPPHDPCPPRVCVSVVSVCVSVVVVVD

Secondary structure (DSSP, 8-state):
--HHHHHHHHHHHHHTT-HHHHHHHHHHHHHTTPPPPHHHHHHHHHHHHHHHHHHHHHHHHHHHHHHHTTT-HHHHHHHHHHHHHHHHHHHHHHHTS---TTS-TTTHHHHHHIIIIIHHHHHH-/--HHHHHHHHHHHHHTT-HHHHHHHHHHHHHTTPPPPHHHHHHHHHHHHHHHHHHHHHHHHHHHHHHHTTT-HHHHHHHHHHHHHHHHHHHHHHHTS---TT--TTTHHHHHHHHHHHHHHHHH-

Sequence (250 aa):
MDKNELVQKAKLAEQAERYDDIAACMKSVTEQGAGLPNEERNLLSVAYKNVVGAPRSSWRVVSRIEQKTEGAEEKQQMAQESRENIETDLRDLCNDVPFGKVFDPQSLFLNLTLFKHRAVRELSKMDKNELVQKAKLAEQAERYDDIAACMKSVTEQGAGLPNEERNLLSVAYKNVVGAPRSSWRVVSRIEQKTEGAEEKQQMAQESRENIETDLRDLCNDVPFGKVFDPQSLFLNLTLFKHRAVRELSK